Protein AF-0000000078652075 (afdb_homodimer)

Secondary structure (DSSP, 8-state):
-----EEE-GGGSEEEE-TTS-EEEEEE-SSEEEEEEEE-TT-BPPPEEESS-EEEEEEEESEEEEEEEETTEEEEEEEETT-EEE-TT-EEEEE--SSS-EEEEEEEE---SS--HHHHHH--EE-HHHHHHHHT-/-----EEE-GGGSEEEE-TTS-EEEEEE-SSEEEEEEEE-TT-BPPPEE-SS-EEEEEEEESEEEEEEEETTEEEEEEEETT-EEE-TT-EEEEE--SSS-EEEEEEEE---SS--HHHHHH-EEE-HHHHHHHHT-

Radius of gyration: 19.22 Å; Cα contacts (8 Å, |Δi|>4): 717; chains: 2; bounding box: 63×41×40 Å

Sequence (274 aa):
MEQEIEIRNSKEALSRVKKNGTEVQYFLYPEFEVHTNKIPPGSIQDWHRHQQVEEVIVVTSGKISIETIENATLERAEVKQGDVLRVKNSIHRLVNRNRTSASFIVFRFVPQGVSQADII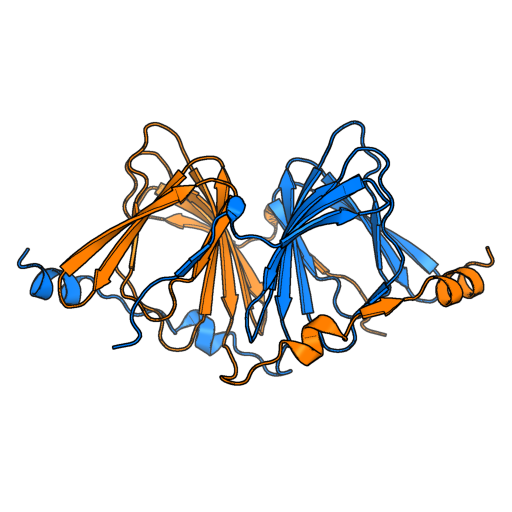KNDKCDCEEFVKKILGDMEQEIEIRNSKEALSRVKKNGTEVQYFLYPEFEVHTNKIPPGSIQDWHRHQQVEEVIVVTSGKISIETIENATLERAEVKQGDVLRVKNSIHRLVNRNRTSASFIVFRFVPQGVSQADIIKNDKCDCEEFVKKILGD

Nearest PDB structures (foldseek):
  6l9i-assembly1_D  TM=6.627E-01  e=4.851E-07  Companilactobacillus farciminis
  6tzp-assembly1_A  TM=6.466E-01  e=7.490E-07  Bacillus subtilis
  5v27-assembly1_A  TM=7.794E-01  e=7.565E-05  Cupriavidus metallidurans CH34
  6d60-assembly1_A  TM=7.312E-01  e=7.165E-05  Cupriavidus metallidurans CH34
  6bvp-assembly1_A  TM=7.195E-01  e=2.010E-04  Cupriavidus metallidurans

InterPro domains:
  IPR011051 RmlC-like cupin domain superfamily [SSF51182] (29-112)
  IPR013096 Cupin 2, conserved barrel [PF07883] (38-106)
  IPR014710 RmlC-like jelly roll fold [G3DSA:2.60.120.10] (21-115)

Organism: NCBI:txid862967

pLDDT: mean 94.19, std 8.41, range [38.75, 98.88]

Solvent-accessible surface area (backbone atoms only — not comparable to full-atom values): 14069 Å² total; per-residue (Å²): 130,94,52,65,58,45,78,44,45,66,88,71,29,57,71,45,70,44,98,50,54,32,36,34,34,40,43,83,45,50,59,36,35,41,33,46,37,38,37,36,49,66,22,60,54,69,43,27,29,30,78,61,37,42,42,38,38,36,27,73,35,51,52,39,32,43,36,33,58,51,94,75,33,84,42,76,44,80,44,40,54,61,19,40,36,34,44,46,62,21,40,33,28,50,32,22,85,43,97,50,58,20,30,33,39,37,42,36,33,65,73,83,88,57,76,40,42,70,57,62,71,63,33,66,38,84,30,51,68,58,47,29,65,56,67,66,101,131,88,51,60,60,45,78,45,45,65,87,72,29,56,71,47,69,46,97,50,52,31,36,36,35,39,46,84,46,48,58,35,36,40,32,46,37,38,37,36,50,64,23,58,54,71,43,27,29,31,74,61,38,42,42,38,38,36,28,73,35,51,51,39,32,41,36,34,57,51,94,74,33,84,43,75,44,81,43,40,54,61,19,38,34,34,42,44,66,23,40,33,29,52,30,22,87,43,94,52,57,21,29,32,39,38,40,35,33,66,71,85,88,57,77,40,41,68,56,62,71,63,34,66,38,83,30,54,68,58,46,29,65,57,67,67,99

Foldseek 3Di:
DPDDDDDDDQVRFPWDQDPQRKTWTWDDDPFKIKIKIKGFAFGKFDWDFDDFKWKKKAWQFAKKKKWFQDPNDIDIDIAGHGGIDTCHGTGIIIGHNDNGMTIMMMMMGGDDPDDCPVCVVPVDDDCVVVVCVVVVD/DPPDDDDDDQVRFDWDQDPQGKTWTWDDDPFKIKIKIKGFAFGKDDWDFDDQKWKKKAWQFAKKKKWFQDPNDIDIDIAGHGGMDICHGTGIIIGRNDNGMTIMMMMMGGDPPDDCPVCVVPVDDDCVVVVCVVVVD

Structure (mmCIF, N/CA/C/O backbone):
data_AF-0000000078652075-model_v1
#
loop_
_entity.id
_entity.type
_entity.pdbx_description
1 polymer 'Cupin type-2 domain-contai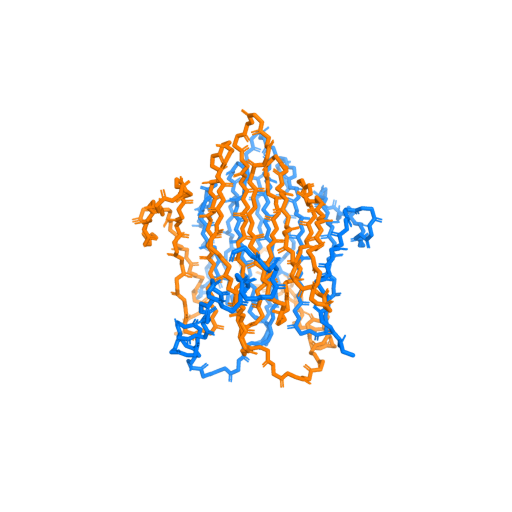ning protein'
#
loop_
_atom_site.group_PDB
_atom_site.id
_atom_site.type_symbol
_atom_site.label_atom_id
_atom_site.label_alt_id
_atom_site.label_comp_id
_atom_site.label_asym_id
_atom_site.label_entity_id
_atom_site.label_seq_id
_atom_site.pdbx_PDB_ins_code
_atom_site.Cartn_x
_atom_site.Cartn_y
_atom_site.Cartn_z
_atom_site.occupancy
_atom_site.B_iso_or_equiv
_atom_site.auth_seq_id
_atom_site.auth_comp_id
_atom_site.auth_asym_id
_atom_site.auth_atom_id
_atom_site.pdbx_PDB_model_num
ATOM 1 N N . MET A 1 1 ? -9.281 -26.938 -10.289 1 38.75 1 MET A N 1
ATOM 2 C CA . MET A 1 1 ? -9.695 -25.594 -10.68 1 38.75 1 MET A CA 1
ATOM 3 C C . MET A 1 1 ? -9.148 -24.562 -9.703 1 38.75 1 MET A C 1
ATOM 5 O O . MET A 1 1 ? -9.562 -24.516 -8.539 1 38.75 1 MET A O 1
ATOM 9 N N . GLU A 1 2 ? -7.926 -24.188 -9.664 1 46.94 2 GLU A N 1
ATOM 10 C CA . GLU A 1 2 ? -7.023 -23.531 -8.719 1 46.94 2 GLU A CA 1
ATOM 11 C C . GLU A 1 2 ? -7.523 -22.141 -8.352 1 46.94 2 GLU A C 1
ATOM 13 O O . GLU A 1 2 ? -7.109 -21.156 -8.953 1 46.94 2 GLU A O 1
ATOM 18 N N . GLN A 1 3 ? -8.805 -21.812 -8.32 1 54.06 3 GLN A N 1
ATOM 19 C CA . GLN A 1 3 ? -9.672 -20.656 -8.477 1 54.06 3 GLN A CA 1
ATOM 20 C C . GLN A 1 3 ? -9.445 -19.641 -7.355 1 54.06 3 GLN A C 1
ATOM 22 O O . GLN A 1 3 ? -10.086 -18.594 -7.32 1 54.06 3 GLN A O 1
ATOM 27 N N . GLU A 1 4 ? -9.109 -20.047 -6.203 1 82.44 4 GLU A N 1
ATOM 28 C CA . GLU A 1 4 ? -9.578 -19.453 -4.953 1 82.44 4 GLU A CA 1
ATOM 29 C C . GLU A 1 4 ? -8.688 -18.297 -4.523 1 82.44 4 GLU A C 1
ATOM 31 O O . GLU A 1 4 ? -7.508 -18.25 -4.891 1 82.44 4 GLU A O 1
ATOM 36 N N . ILE A 1 5 ? -9.344 -17.328 -4.176 1 95.81 5 ILE A N 1
ATOM 37 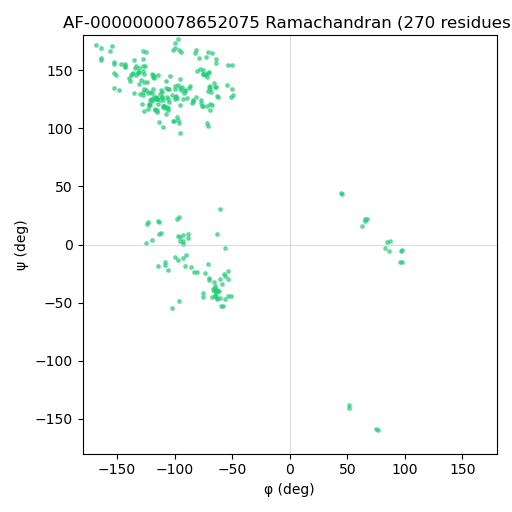C CA . ILE A 1 5 ? -8.68 -16.219 -3.508 1 95.81 5 ILE A CA 1
ATOM 38 C C . ILE A 1 5 ? -7.828 -16.734 -2.354 1 95.81 5 ILE A C 1
ATOM 40 O O . ILE A 1 5 ? -7.988 -17.875 -1.927 1 95.81 5 ILE A O 1
ATOM 44 N N . GLU A 1 6 ? -6.875 -16.078 -2.002 1 97.12 6 GLU A N 1
ATOM 45 C CA . GLU A 1 6 ? -6.066 -16.375 -0.824 1 97.12 6 GLU A CA 1
ATOM 46 C C . GLU A 1 6 ? -6.055 -15.195 0.15 1 97.12 6 GLU A C 1
ATOM 48 O O . GLU A 1 6 ? -5.707 -14.078 -0.226 1 97.12 6 GLU A O 1
ATOM 53 N N . ILE A 1 7 ? -6.539 -15.461 1.361 1 97.31 7 ILE A N 1
ATOM 54 C CA . ILE A 1 7 ? -6.488 -14.484 2.438 1 97.31 7 ILE A CA 1
ATOM 55 C C . ILE A 1 7 ? -5.496 -14.938 3.506 1 97.31 7 ILE A C 1
ATOM 57 O O . ILE A 1 7 ? -5.57 -16.062 3.992 1 97.31 7 ILE A O 1
ATOM 61 N N . ARG A 1 8 ? -4.59 -14.117 3.783 1 97.44 8 ARG A N 1
ATOM 62 C CA . ARG A 1 8 ? -3.691 -14.336 4.914 1 97.44 8 ARG A CA 1
ATOM 63 C C . ARG A 1 8 ? -3.854 -13.25 5.969 1 97.44 8 ARG A C 1
ATOM 65 O O . ARG A 1 8 ? -3.775 -12.062 5.656 1 97.44 8 ARG A O 1
ATOM 72 N N . ASN A 1 9 ? -4.125 -13.758 7.242 1 94.75 9 ASN A N 1
ATOM 73 C CA . ASN A 1 9 ? -4.316 -12.812 8.336 1 94.75 9 ASN A CA 1
ATOM 74 C C . ASN A 1 9 ? -3.02 -12.57 9.102 1 94.75 9 ASN A C 1
ATOM 76 O O . ASN A 1 9 ? -2.008 -13.227 8.836 1 94.75 9 ASN A O 1
ATOM 80 N N . SER A 1 10 ? -3.09 -11.445 9.945 1 88.19 10 SER A N 1
ATOM 81 C CA . SER A 1 10 ? -1.917 -11.023 10.703 1 88.19 10 SER A CA 1
ATOM 82 C C . SER A 1 10 ? -1.349 -12.164 11.531 1 88.19 10 SER A C 1
ATOM 84 O O . SER A 1 10 ? -0.136 -12.25 11.734 1 88.19 10 SER A O 1
ATOM 86 N N . LYS A 1 11 ? -2.377 -13.133 11.945 1 89.31 11 LYS A N 1
ATOM 87 C CA . LYS A 1 11 ? -1.931 -14.266 12.758 1 89.31 11 LYS A CA 1
ATOM 88 C C . LYS A 1 11 ? -1.111 -15.25 11.93 1 89.31 11 LYS A C 1
ATOM 90 O O . LYS A 1 11 ? -0.339 -16.031 12.484 1 89.31 11 LYS A O 1
ATOM 95 N N . GLU A 1 12 ? -1.138 -15.219 10.586 1 90.62 12 GLU A N 1
ATOM 96 C CA . GLU A 1 12 ? -0.432 -16.125 9.695 1 90.62 12 GLU A CA 1
ATOM 97 C C . GLU A 1 12 ? 0.855 -15.5 9.164 1 90.62 12 GLU A C 1
ATOM 99 O O . GLU A 1 12 ? 1.656 -16.172 8.516 1 90.62 12 GLU A O 1
ATOM 104 N N . ALA A 1 13 ? 0.952 -14.219 9.422 1 91.44 13 ALA A N 1
ATOM 105 C CA . ALA A 1 13 ? 2.137 -13.508 8.961 1 91.44 13 ALA A CA 1
ATOM 106 C C . ALA A 1 13 ? 3.361 -13.875 9.797 1 91.44 13 ALA A C 1
ATOM 108 O O . ALA A 1 13 ? 3.234 -14.289 10.945 1 91.44 13 ALA A O 1
ATOM 109 N N . LEU A 1 14 ? 4.562 -13.898 9.164 1 92.81 14 LEU A N 1
ATOM 110 C CA . LEU A 1 14 ? 5.812 -13.93 9.914 1 92.81 14 LEU A CA 1
ATOM 111 C C . LEU A 1 14 ? 6.066 -12.594 10.602 1 92.81 14 LEU A C 1
ATOM 113 O O . LEU A 1 14 ? 6.438 -11.617 9.953 1 92.81 14 LEU A O 1
ATOM 117 N N . SER A 1 15 ? 5.758 -12.633 11.953 1 94.56 15 SER A N 1
ATOM 118 C CA . SER A 1 15 ? 5.855 -11.391 12.719 1 94.56 15 SER A CA 1
ATOM 119 C C . SER A 1 15 ? 7.25 -11.227 13.32 1 94.56 15 SER A C 1
ATOM 121 O O . SER A 1 15 ? 7.812 -12.18 13.859 1 94.56 15 SER A O 1
ATOM 123 N N . ARG A 1 16 ? 7.801 -10 13.141 1 94.5 16 ARG A N 1
ATOM 124 C CA . ARG A 1 16 ? 9.102 -9.656 13.703 1 94.5 16 ARG A CA 1
ATOM 125 C C . ARG A 1 16 ? 9.102 -8.242 14.273 1 94.5 16 ARG A C 1
ATOM 127 O O . ARG A 1 16 ? 8.406 -7.363 13.758 1 94.5 16 ARG A O 1
ATOM 134 N N . VAL A 1 17 ? 9.758 -8.133 15.383 1 95.62 17 VAL A N 1
ATOM 135 C CA . VAL A 1 17 ? 10.133 -6.809 15.867 1 95.62 17 VAL A CA 1
ATOM 136 C C . VAL A 1 17 ? 11.625 -6.586 15.648 1 95.62 17 VAL A C 1
ATOM 138 O O . VAL A 1 17 ? 12.461 -7.273 16.234 1 95.62 17 VAL A O 1
ATOM 141 N N . LYS A 1 18 ? 11.898 -5.602 14.797 1 95.5 18 LYS A N 1
ATOM 142 C CA . LYS A 1 18 ? 13.297 -5.309 14.477 1 95.5 18 LYS A CA 1
ATOM 143 C C . LYS A 1 18 ? 14 -4.637 15.656 1 95.5 18 LYS A C 1
ATOM 145 O O . LYS A 1 18 ? 13.344 -4.184 16.594 1 95.5 18 LYS A O 1
ATOM 150 N N . LYS A 1 19 ? 15.344 -4.668 15.633 1 93.25 19 LYS A N 1
ATOM 151 C CA . LYS A 1 19 ? 16.156 -4.066 16.688 1 93.25 19 LYS A CA 1
ATOM 152 C C . LYS A 1 19 ? 15.773 -2.607 16.906 1 93.25 19 LYS A C 1
ATOM 154 O O . LYS A 1 19 ? 15.797 -2.117 18.047 1 93.25 19 LYS A O 1
ATOM 159 N N . ASN A 1 20 ? 15.219 -2.066 15.93 1 92.56 20 ASN A N 1
ATOM 160 C CA . ASN A 1 20 ? 14.891 -0.648 16.016 1 92.56 20 ASN A CA 1
ATOM 161 C C . ASN A 1 20 ? 13.445 -0.434 16.469 1 92.56 20 ASN A C 1
ATOM 163 O O . ASN A 1 20 ? 12.969 0.7 16.516 1 92.56 20 ASN A O 1
ATOM 167 N N . GLY A 1 21 ? 12.836 -1.379 16.734 1 96.88 21 GLY A N 1
ATOM 168 C CA . GLY A 1 21 ? 11.492 -1.275 17.297 1 96.88 21 GLY A CA 1
ATOM 169 C C . GLY A 1 21 ? 10.406 -1.411 16.25 1 96.88 21 GLY A C 1
ATOM 170 O O . GLY A 1 21 ? 9.219 -1.461 16.578 1 96.88 21 GLY A O 1
ATOM 171 N N . THR A 1 22 ? 10.836 -1.474 15.008 1 97.31 22 THR A N 1
ATOM 172 C CA . THR A 1 22 ? 9.852 -1.603 13.945 1 97.31 22 THR A CA 1
ATOM 173 C C . THR A 1 22 ? 9.164 -2.963 14.008 1 97.31 22 THR A C 1
ATOM 175 O O . THR A 1 22 ? 9.828 -4 14.07 1 97.31 22 THR A O 1
ATOM 178 N N . GLU A 1 23 ? 7.75 -2.83 14.188 1 97.62 23 GLU A N 1
ATOM 179 C CA . GLU A 1 23 ? 6.953 -4.051 14.117 1 97.62 23 GLU A CA 1
ATOM 180 C C . GLU A 1 23 ? 6.613 -4.398 12.664 1 97.62 23 GLU A C 1
ATOM 182 O O . GLU A 1 23 ? 6.055 -3.572 11.938 1 97.62 23 GLU A O 1
ATOM 187 N N . VAL A 1 24 ? 7.004 -5.664 12.234 1 97.75 24 VAL A N 1
ATOM 188 C CA . VAL A 1 24 ? 6.812 -6.043 10.836 1 97.75 24 VAL A CA 1
ATOM 189 C C . VAL A 1 24 ? 6.047 -7.363 10.766 1 97.75 24 VAL A C 1
ATOM 191 O O . VAL A 1 24 ? 6.316 -8.289 11.531 1 97.75 24 VAL A O 1
ATOM 194 N N . GLN A 1 25 ? 5.086 -7.395 10 1 97.94 25 GLN A N 1
ATOM 195 C CA . GLN A 1 25 ? 4.441 -8.633 9.57 1 97.94 25 GLN A CA 1
ATOM 196 C C . GLN A 1 25 ? 4.723 -8.922 8.102 1 97.94 25 GLN A C 1
ATOM 198 O O . GLN A 1 25 ? 4.332 -8.141 7.227 1 97.94 25 GLN A O 1
ATOM 203 N N . TYR A 1 26 ? 5.395 -10.102 7.805 1 98.06 26 TYR A N 1
ATOM 204 C CA . TYR A 1 26 ? 5.801 -10.484 6.457 1 98.06 26 TYR A CA 1
ATOM 205 C C . TYR A 1 26 ? 4.809 -11.469 5.848 1 98.06 26 TYR A C 1
ATOM 207 O O . TYR A 1 26 ? 4.492 -12.5 6.453 1 98.06 26 TYR A O 1
ATOM 215 N N . PHE A 1 27 ? 4.391 -11.141 4.734 1 98.44 27 PHE A N 1
ATOM 216 C CA . PHE A 1 27 ? 3.656 -12.047 3.859 1 98.44 27 PHE A CA 1
ATOM 217 C C . PHE A 1 27 ? 4.465 -12.359 2.605 1 98.44 27 PHE A C 1
ATOM 219 O O . PHE A 1 27 ? 4.578 -11.523 1.708 1 98.44 27 PHE A O 1
ATOM 226 N N . LEU A 1 28 ? 4.996 -13.602 2.609 1 97.88 28 LEU A N 1
ATOM 227 C CA . LEU A 1 28 ? 5.941 -14 1.571 1 97.88 28 LEU A CA 1
ATOM 228 C C . LEU A 1 28 ? 5.258 -14.875 0.526 1 97.88 28 LEU A C 1
ATOM 230 O O . LEU A 1 28 ? 4.566 -15.836 0.872 1 97.88 28 LEU A O 1
ATOM 234 N N . TYR A 1 29 ? 5.414 -14.5 -0.727 1 97.69 29 TYR A N 1
ATOM 235 C CA . TYR A 1 29 ? 4.898 -15.25 -1.87 1 97.69 29 TYR A CA 1
ATOM 236 C C . TYR A 1 29 ? 6.004 -15.516 -2.885 1 97.69 29 TYR A C 1
ATOM 238 O O . TYR A 1 29 ? 7.098 -14.953 -2.785 1 97.69 29 TYR A O 1
ATOM 246 N N . PRO A 1 30 ? 5.719 -16.438 -3.844 1 97.5 30 PRO A N 1
ATOM 247 C CA . PRO A 1 30 ? 6.754 -16.844 -4.797 1 97.5 30 PRO A CA 1
ATOM 248 C C . PRO A 1 30 ? 7.273 -15.688 -5.641 1 97.5 30 PRO A C 1
ATOM 250 O O . PRO A 1 30 ? 8.445 -15.672 -6.023 1 97.5 30 PRO A O 1
ATOM 253 N N . GLU A 1 31 ? 6.445 -14.656 -5.926 1 98.31 31 GLU A N 1
ATOM 254 C CA . GLU A 1 31 ? 6.906 -13.656 -6.883 1 98.31 31 GLU A CA 1
ATOM 255 C C . GLU A 1 31 ? 6.84 -12.25 -6.281 1 98.31 31 GLU A C 1
ATOM 257 O O . GLU A 1 31 ? 7.117 -11.266 -6.969 1 98.31 31 GLU A O 1
ATOM 262 N N . PHE A 1 32 ? 6.445 -12.164 -5.082 1 98.62 32 PHE A N 1
ATOM 263 C CA . PHE A 1 32 ? 6.395 -10.867 -4.422 1 98.62 32 PHE A CA 1
ATOM 264 C C . PHE A 1 32 ? 6.27 -11.031 -2.912 1 98.62 32 PHE A C 1
ATOM 266 O O . PHE A 1 32 ? 6.062 -12.141 -2.42 1 98.62 32 PHE A O 1
ATOM 273 N N . GLU A 1 33 ? 6.438 -9.953 -2.113 1 98.62 33 GLU A N 1
ATOM 274 C CA . GLU A 1 33 ? 6.238 -9.883 -0.668 1 98.62 33 GLU A CA 1
ATOM 275 C C . GLU A 1 33 ? 5.441 -8.641 -0.281 1 98.62 33 GLU A C 1
ATOM 277 O O . GLU A 1 33 ? 5.543 -7.602 -0.94 1 98.62 33 GLU A O 1
ATOM 282 N N . VAL A 1 34 ? 4.676 -8.812 0.703 1 98.75 34 VAL A N 1
ATOM 283 C CA . VAL A 1 34 ? 4.012 -7.695 1.367 1 98.75 34 VAL A CA 1
ATOM 284 C C . VAL A 1 34 ? 4.449 -7.629 2.828 1 98.75 34 VAL A C 1
ATOM 286 O O . VAL A 1 34 ? 4.484 -8.648 3.52 1 98.75 34 VAL A O 1
ATOM 289 N N . HIS A 1 35 ? 4.793 -6.438 3.336 1 98.31 35 HIS A N 1
ATOM 290 C CA . HIS A 1 35 ? 5.09 -6.184 4.742 1 98.31 35 HIS A CA 1
ATOM 291 C C . HIS A 1 35 ? 4.16 -5.113 5.312 1 98.31 35 HIS A C 1
ATOM 293 O O . HIS A 1 35 ? 4.023 -4.035 4.738 1 98.31 35 HIS A O 1
ATOM 299 N N . THR A 1 36 ? 3.49 -5.438 6.359 1 98.12 36 THR A N 1
ATOM 300 C CA . THR A 1 36 ? 2.895 -4.379 7.168 1 98.12 36 THR A CA 1
ATOM 301 C C . THR A 1 36 ? 3.852 -3.938 8.273 1 98.12 36 THR A C 1
ATOM 303 O O . THR A 1 36 ? 4.422 -4.77 8.977 1 98.12 36 THR A O 1
ATOM 306 N N . ASN A 1 37 ? 4.023 -2.631 8.398 1 98.06 37 ASN A N 1
ATOM 307 C CA . ASN A 1 37 ? 5.039 -2.094 9.297 1 98.06 37 ASN A CA 1
ATOM 308 C C . ASN A 1 37 ? 4.473 -1.003 10.195 1 98.06 37 ASN A C 1
ATOM 310 O O . ASN A 1 37 ? 3.658 -0.189 9.758 1 98.06 37 ASN A O 1
ATOM 314 N N . LYS A 1 38 ? 4.824 -1.031 11.375 1 97.94 38 LYS A N 1
ATOM 315 C CA . LYS A 1 38 ? 4.656 0.068 12.32 1 97.94 38 LYS A CA 1
ATOM 316 C C . LYS A 1 38 ? 5.996 0.485 12.922 1 97.94 38 LYS A C 1
ATOM 318 O O . LYS A 1 38 ? 6.648 -0.308 13.602 1 97.94 38 LYS A O 1
ATOM 323 N N . ILE A 1 39 ? 6.438 1.73 12.68 1 98.19 39 ILE A N 1
ATOM 324 C CA . ILE A 1 39 ? 7.73 2.246 13.109 1 98.19 39 ILE A CA 1
ATOM 325 C C . ILE A 1 39 ? 7.535 3.256 14.234 1 98.19 39 ILE A C 1
ATOM 327 O O . ILE A 1 39 ? 6.785 4.223 14.086 1 98.19 39 ILE A O 1
ATOM 331 N N . PRO A 1 40 ? 8.062 2.924 15.352 1 98.12 40 PRO A N 1
ATOM 332 C CA . PRO A 1 40 ? 7.871 3.826 16.484 1 98.12 40 PRO A CA 1
ATOM 333 C C . PRO A 1 40 ? 8.664 5.125 16.344 1 98.12 40 PRO A C 1
ATOM 335 O O . PRO A 1 40 ? 9.539 5.23 15.484 1 98.12 40 PRO A O 1
ATOM 338 N N . PRO A 1 41 ? 8.227 6.094 17.25 1 97.94 41 PRO A N 1
ATOM 339 C CA . PRO A 1 41 ? 8.977 7.348 17.25 1 97.94 41 PRO A CA 1
ATOM 340 C C . PRO A 1 41 ? 10.477 7.137 17.453 1 97.94 41 PRO A C 1
ATOM 342 O O . PRO A 1 41 ? 10.883 6.285 18.25 1 97.94 41 PRO A O 1
ATOM 345 N N . GLY A 1 42 ? 11.242 7.855 16.688 1 96.94 42 GLY A N 1
ATOM 346 C CA . GLY A 1 42 ? 12.68 7.883 16.891 1 96.94 42 GLY A CA 1
ATOM 347 C C . GLY A 1 42 ? 13.398 6.707 16.234 1 96.94 42 GLY A C 1
ATOM 348 O O . GLY A 1 42 ? 14.625 6.637 16.25 1 96.94 42 GLY A O 1
ATOM 349 N N . SER A 1 43 ? 12.672 5.828 15.656 1 97.94 43 SER A N 1
ATOM 350 C CA . SER A 1 43 ? 13.234 4.633 15.031 1 97.94 43 SER A CA 1
ATOM 351 C C . SER A 1 43 ? 14.031 4.988 13.781 1 97.94 43 SER A C 1
ATOM 353 O O . SER A 1 43 ? 13.617 5.836 12.992 1 97.94 43 SER A O 1
ATOM 355 N N . ILE A 1 44 ? 15.336 4.328 13.703 1 95.06 44 ILE A N 1
ATOM 356 C CA . ILE A 1 44 ? 16.219 4.477 12.555 1 95.06 44 ILE A CA 1
ATOM 357 C C . ILE A 1 44 ? 16.531 3.102 11.969 1 95.06 44 ILE A C 1
ATOM 359 O O . ILE A 1 44 ? 17.078 2.234 12.664 1 95.06 44 ILE A O 1
ATOM 363 N N . GLN A 1 45 ? 16.188 2.875 10.688 1 96.56 45 GLN A N 1
ATOM 364 C CA . GLN A 1 45 ? 16.516 1.616 10.031 1 96.56 45 GLN A CA 1
ATOM 365 C C . GLN A 1 45 ? 17.953 1.625 9.516 1 96.56 45 GLN A C 1
ATOM 367 O O . GLN A 1 45 ? 18.594 2.674 9.484 1 96.56 45 GLN A O 1
ATOM 372 N N . ASP A 1 46 ? 18.453 0.439 9.195 1 94.69 46 ASP A N 1
ATOM 373 C CA . ASP A 1 46 ? 19.812 0.312 8.664 1 94.69 46 ASP A CA 1
ATOM 374 C C . ASP A 1 46 ? 19.859 0.701 7.188 1 94.69 46 ASP A C 1
ATOM 376 O O . ASP A 1 46 ? 18.875 0.527 6.465 1 94.69 46 ASP A O 1
ATOM 380 N N . TRP A 1 47 ? 21.047 1.194 6.84 1 93.69 47 TRP A N 1
ATOM 381 C CA . TRP A 1 47 ? 21.312 1.491 5.434 1 93.69 47 TRP A CA 1
ATOM 382 C C . TRP A 1 47 ? 21.312 0.215 4.602 1 93.69 47 TRP A C 1
ATOM 384 O O . TRP A 1 47 ? 22 -0.752 4.938 1 93.69 47 TRP A O 1
ATOM 394 N N . HIS A 1 48 ? 20.641 0.305 3.43 1 95.94 48 HIS A N 1
ATOM 395 C CA . HIS A 1 48 ? 20.656 -0.836 2.521 1 95.94 48 HIS A CA 1
ATOM 396 C C . HIS A 1 48 ? 20.203 -0.435 1.124 1 95.94 48 HIS A C 1
ATOM 398 O O . HIS A 1 48 ? 19.766 0.698 0.912 1 95.94 48 HIS A O 1
ATOM 404 N N . ARG A 1 49 ? 20.578 -1.223 0.247 1 93.38 49 ARG A N 1
ATOM 405 C CA . ARG A 1 49 ? 20.109 -1.054 -1.123 1 93.38 49 ARG A CA 1
ATOM 406 C C . ARG A 1 49 ? 19.641 -2.383 -1.711 1 93.38 49 ARG A C 1
ATOM 408 O O . ARG A 1 49 ? 20 -3.449 -1.201 1 93.38 49 ARG A O 1
ATOM 415 N N . HIS A 1 50 ? 18.734 -2.273 -2.676 1 95.44 50 HIS A N 1
ATOM 416 C CA . HIS A 1 50 ? 18.281 -3.424 -3.447 1 95.44 50 HIS A CA 1
ATOM 417 C C . HIS A 1 50 ? 18.844 -3.396 -4.863 1 95.44 50 HIS A C 1
ATOM 419 O O . HIS A 1 50 ? 19.094 -2.322 -5.414 1 95.44 50 HIS A O 1
ATOM 425 N N . GLN A 1 51 ? 19.219 -4.602 -5.332 1 92.62 51 GLN A N 1
ATOM 426 C CA . GLN A 1 51 ? 19.812 -4.695 -6.664 1 92.62 51 GLN A CA 1
ATOM 427 C C . GLN A 1 51 ? 18.766 -5.074 -7.703 1 92.62 51 GLN A C 1
ATOM 429 O O . GLN A 1 51 ? 18.594 -4.375 -8.703 1 92.62 51 GLN A O 1
ATOM 434 N N . GLN A 1 52 ? 18.062 -6.012 -7.41 1 95.94 52 GLN A N 1
ATOM 435 C CA . GLN A 1 52 ? 17.141 -6.531 -8.414 1 95.94 52 GLN A CA 1
ATOM 436 C C . GLN A 1 52 ? 15.688 -6.316 -7.984 1 95.94 52 GLN A C 1
ATOM 438 O O . GLN A 1 52 ? 14.773 -6.402 -8.805 1 95.94 52 GLN A O 1
ATOM 443 N N . VAL A 1 53 ? 15.508 -6.09 -6.777 1 97.56 53 VAL A N 1
ATOM 444 C CA . VAL A 1 53 ? 14.172 -6.012 -6.199 1 97.56 53 VAL A CA 1
ATOM 445 C C . VAL A 1 53 ? 13.656 -4.574 -6.277 1 97.56 53 VAL A C 1
ATOM 447 O O . VAL A 1 53 ? 14.391 -3.629 -5.973 1 97.56 53 VAL A O 1
ATOM 450 N N . GLU A 1 54 ? 12.43 -4.301 -6.879 1 97.75 54 GLU A N 1
ATOM 451 C CA . GLU A 1 54 ? 11.648 -3.076 -6.711 1 97.75 54 GLU A CA 1
ATOM 452 C C . GLU A 1 54 ? 10.938 -3.057 -5.359 1 97.75 54 GLU A C 1
ATOM 454 O O . GLU A 1 54 ? 10.211 -3.992 -5.023 1 97.75 54 GLU A O 1
ATOM 459 N N . GLU A 1 55 ? 11.227 -2.127 -4.547 1 98.19 55 GLU A N 1
ATOM 460 C CA . GLU A 1 55 ? 10.57 -1.902 -3.266 1 98.19 55 GLU A CA 1
ATOM 461 C C . GLU A 1 55 ? 9.695 -0.649 -3.303 1 98.19 55 GLU A C 1
ATOM 463 O O . GLU A 1 55 ? 10.195 0.45 -3.561 1 98.19 55 GLU A O 1
ATOM 468 N N . VAL A 1 56 ? 8.414 -0.794 -3.082 1 98.81 56 VAL A N 1
ATOM 469 C CA . VAL A 1 56 ? 7.402 0.258 -3.082 1 98.81 56 VAL A CA 1
ATOM 470 C C . VAL A 1 56 ? 6.801 0.398 -1.684 1 98.81 56 VAL A C 1
ATOM 472 O O . VAL A 1 56 ? 6.375 -0.59 -1.082 1 98.81 56 VAL A O 1
ATOM 475 N N . ILE A 1 57 ? 6.797 1.604 -1.091 1 98.81 57 ILE A N 1
ATOM 476 C CA . ILE A 1 57 ? 6.324 1.888 0.26 1 98.81 57 ILE A CA 1
ATOM 477 C C . ILE A 1 57 ? 5.125 2.828 0.199 1 98.81 57 ILE A C 1
ATOM 479 O O . ILE A 1 57 ? 5.172 3.865 -0.466 1 98.81 57 ILE A O 1
ATOM 483 N N . VAL A 1 58 ? 3.971 2.48 0.817 1 98.75 58 VAL A N 1
ATOM 484 C CA . VAL A 1 58 ? 2.781 3.314 0.962 1 98.75 58 VAL A CA 1
ATOM 485 C C . VAL A 1 58 ? 2.545 3.627 2.438 1 98.75 58 VAL A C 1
ATOM 487 O O . VAL A 1 58 ? 2.291 2.723 3.236 1 98.75 58 VAL A O 1
ATOM 490 N N . VAL A 1 59 ? 2.666 4.941 2.875 1 98.25 59 VAL A N 1
ATOM 491 C CA . VAL A 1 59 ? 2.434 5.328 4.262 1 98.25 59 VAL A CA 1
ATOM 492 C C . VAL A 1 59 ? 0.934 5.371 4.543 1 98.25 59 VAL A C 1
ATOM 494 O O . VAL A 1 59 ? 0.18 6.027 3.82 1 98.25 59 VAL A O 1
ATOM 497 N N . THR A 1 60 ? 0.458 4.586 5.535 1 97.5 60 THR A N 1
ATOM 498 C CA . THR A 1 60 ? -0.966 4.422 5.805 1 97.5 60 THR A CA 1
ATOM 499 C C . THR A 1 60 ? -1.375 5.191 7.055 1 97.5 60 THR A C 1
ATOM 501 O O . THR A 1 60 ? -2.564 5.414 7.293 1 97.5 60 THR A O 1
ATOM 504 N N . SER A 1 61 ? -0.513 5.523 7.961 1 96.31 61 SER A N 1
ATOM 505 C CA . SER A 1 61 ? -0.725 6.363 9.133 1 96.31 61 SER A CA 1
ATOM 506 C C . SER A 1 61 ? 0.542 7.129 9.5 1 96.31 61 SER A C 1
ATOM 508 O O . SER A 1 61 ? 1.644 6.578 9.453 1 96.31 61 SER A O 1
ATOM 510 N N . GLY A 1 62 ? 0.307 8.391 9.727 1 96.75 62 GLY A N 1
ATOM 511 C CA . GLY A 1 62 ? 1.442 9.219 10.094 1 96.75 62 GLY A CA 1
ATOM 512 C C . GLY A 1 62 ? 2.32 9.586 8.914 1 96.75 62 GLY A C 1
ATOM 513 O O . GLY A 1 62 ? 1.822 9.797 7.805 1 96.75 62 GLY A O 1
ATOM 514 N N . LYS A 1 63 ? 3.617 9.969 9.305 1 96.5 63 LYS A N 1
ATOM 515 C CA . LYS A 1 63 ? 4.625 10.328 8.312 1 96.5 63 LYS A CA 1
ATOM 516 C C . LYS A 1 63 ? 5.977 9.703 8.648 1 96.5 63 LYS A C 1
ATOM 518 O O . LYS A 1 63 ? 6.266 9.43 9.82 1 96.5 63 LYS A O 1
ATOM 523 N N . ILE A 1 64 ? 6.688 9.391 7.555 1 97.88 64 ILE A N 1
ATOM 524 C CA . ILE A 1 64 ? 8.031 8.852 7.738 1 97.88 64 ILE A CA 1
ATOM 525 C C . ILE A 1 64 ? 9.031 9.656 6.906 1 97.88 64 ILE A C 1
ATOM 527 O O . ILE A 1 64 ? 8.641 10.344 5.961 1 97.88 64 ILE A O 1
ATOM 531 N N . SER A 1 65 ? 10.289 9.617 7.418 1 97.69 65 SER A N 1
ATOM 532 C CA . SER A 1 65 ? 11.383 10.203 6.652 1 97.69 65 SER A CA 1
ATOM 533 C C . SER A 1 65 ? 12.164 9.133 5.898 1 97.69 65 SER A C 1
ATOM 535 O O . SER A 1 65 ? 12.43 8.055 6.438 1 97.69 65 SER A O 1
ATOM 537 N N . ILE A 1 66 ? 12.453 9.406 4.555 1 98.31 66 ILE A N 1
ATOM 538 C CA . ILE A 1 66 ? 13.375 8.586 3.773 1 98.31 66 ILE A CA 1
ATOM 539 C C . ILE A 1 66 ? 14.695 9.32 3.596 1 98.31 66 ILE A C 1
ATOM 541 O O . ILE A 1 66 ? 14.719 10.5 3.232 1 98.31 66 ILE A O 1
ATOM 545 N N . GLU A 1 67 ? 15.758 8.68 4.043 1 96.75 67 GLU A N 1
ATOM 546 C CA . GLU A 1 67 ? 17.109 9.18 3.799 1 96.75 67 GLU A CA 1
ATOM 547 C C . GLU A 1 67 ? 17.812 8.344 2.732 1 96.75 67 GLU A C 1
ATOM 549 O O . GLU A 1 67 ? 17.703 7.117 2.725 1 96.75 67 GLU A O 1
ATOM 554 N N . THR A 1 68 ? 18.453 9.008 1.772 1 96.69 68 THR A N 1
ATOM 555 C CA . THR A 1 68 ? 19.172 8.367 0.68 1 96.69 68 THR A CA 1
ATOM 556 C C . THR A 1 68 ? 20.562 8.969 0.52 1 96.69 68 THR A C 1
ATOM 558 O O . THR A 1 68 ? 20.812 10.094 0.963 1 96.69 68 THR A O 1
ATOM 561 N N . ILE A 1 69 ? 21.484 8.078 0.076 1 93.25 69 ILE A N 1
ATOM 562 C CA . ILE A 1 69 ? 22.797 8.562 -0.332 1 93.25 69 ILE A CA 1
ATOM 563 C C . ILE A 1 69 ? 22.844 8.719 -1.85 1 93.25 69 ILE A C 1
ATOM 565 O O . ILE A 1 69 ? 22.797 7.73 -2.586 1 93.25 69 ILE A O 1
ATOM 569 N N . GLU A 1 70 ? 22.875 9.914 -2.219 1 86.62 70 GLU A N 1
ATOM 570 C CA . GLU A 1 70 ? 22.984 10.297 -3.625 1 86.62 70 GLU A CA 1
ATOM 571 C C . GLU A 1 70 ? 24.203 11.195 -3.861 1 86.62 70 GLU A C 1
ATOM 573 O O . GLU A 1 70 ? 24.328 12.242 -3.223 1 86.62 70 GLU A O 1
ATOM 578 N N . ASN A 1 71 ? 24.969 10.688 -4.977 1 85.06 71 ASN A N 1
ATOM 579 C CA . ASN A 1 71 ? 26.188 11.43 -5.254 1 85.06 71 ASN A CA 1
ATOM 580 C C . ASN A 1 71 ? 26.953 11.742 -3.977 1 85.06 71 ASN A C 1
ATOM 582 O O . ASN A 1 71 ? 27.344 12.883 -3.74 1 85.06 71 ASN A O 1
ATOM 586 N N . ALA A 1 72 ? 27.078 10.82 -3.145 1 87.12 72 ALA A N 1
ATOM 587 C CA . ALA A 1 72 ? 27.859 10.891 -1.908 1 87.12 72 ALA A CA 1
ATOM 588 C C . ALA A 1 72 ? 27.25 11.906 -0.942 1 87.12 72 ALA A C 1
ATOM 590 O O . ALA A 1 72 ? 27.953 12.453 -0.091 1 87.12 72 ALA A O 1
ATOM 591 N N . THR A 1 73 ? 26.109 12.188 -1.127 1 92 73 THR A N 1
ATOM 592 C CA . THR A 1 73 ? 25.422 13.109 -0.231 1 92 73 THR A CA 1
ATOM 593 C C . THR A 1 73 ? 24.125 12.492 0.302 1 92 73 THR A C 1
ATOM 595 O O . THR A 1 73 ? 23.438 11.766 -0.42 1 92 73 THR A O 1
ATOM 598 N N . LEU A 1 74 ? 23.953 12.953 1.565 1 94 74 LEU A N 1
ATOM 599 C CA . LEU A 1 74 ? 22.734 12.516 2.225 1 94 74 LEU A CA 1
ATOM 600 C C . LEU A 1 74 ? 21.547 13.375 1.794 1 94 74 LEU A C 1
ATOM 602 O O . LEU A 1 74 ? 21.609 14.609 1.836 1 94 74 LEU A O 1
ATOM 606 N N . GLU A 1 75 ? 20.562 12.766 1.368 1 94.88 75 GLU A N 1
ATOM 607 C CA . GLU A 1 75 ? 19.312 13.438 1.036 1 94.88 75 GLU A CA 1
ATOM 608 C C . GLU A 1 75 ? 18.156 12.898 1.879 1 94.88 75 GLU A C 1
ATOM 610 O O . GLU A 1 75 ? 18.141 11.719 2.252 1 94.88 75 GLU A O 1
ATOM 615 N N . ARG A 1 76 ? 17.219 13.844 2.172 1 94.44 76 ARG A N 1
ATOM 616 C CA . ARG A 1 76 ? 16.078 13.484 3 1 94.44 76 ARG A CA 1
ATOM 617 C C . ARG A 1 76 ? 14.773 13.961 2.363 1 94.44 76 ARG A C 1
ATOM 619 O O . ARG A 1 76 ? 14.727 15.023 1.743 1 94.44 76 ARG A O 1
ATOM 626 N N . ALA A 1 77 ? 13.781 13.203 2.6 1 96.69 77 ALA A N 1
ATOM 627 C CA . ALA A 1 77 ? 12.438 13.57 2.188 1 96.69 77 ALA A CA 1
ATOM 628 C C . ALA A 1 77 ? 11.391 12.969 3.121 1 96.69 77 ALA A C 1
ATOM 630 O O . ALA A 1 77 ? 11.625 11.93 3.74 1 96.69 77 ALA A O 1
ATOM 631 N N . GLU A 1 78 ? 10.336 13.797 3.258 1 96.81 78 GLU A N 1
ATOM 632 C CA . GLU A 1 78 ? 9.219 13.312 4.062 1 96.81 78 GLU A CA 1
ATOM 633 C C . GLU A 1 78 ? 8.156 12.648 3.191 1 96.81 78 GLU A C 1
ATOM 635 O O . GLU A 1 78 ? 7.824 13.148 2.117 1 96.81 78 GLU A O 1
ATOM 640 N N . VAL A 1 79 ? 7.688 11.547 3.631 1 97.56 79 VAL A N 1
ATOM 641 C CA . VAL A 1 79 ? 6.625 10.789 2.98 1 97.56 79 VAL A CA 1
ATOM 642 C C . VAL A 1 79 ? 5.406 10.711 3.898 1 97.56 79 VAL A C 1
ATOM 644 O O . VAL A 1 79 ? 5.488 10.164 5.004 1 97.56 79 VAL A O 1
ATOM 647 N N . LYS A 1 80 ? 4.273 11.266 3.516 1 96.69 80 LYS A N 1
ATOM 648 C CA . LYS A 1 80 ? 3.084 11.391 4.352 1 96.69 80 LYS A CA 1
ATOM 649 C C . LYS A 1 80 ? 2.051 10.32 4 1 96.69 80 LYS A C 1
ATOM 651 O O . LYS A 1 80 ? 2.189 9.625 2.99 1 96.69 80 LYS A O 1
ATOM 656 N N . GLN A 1 81 ? 1.089 10.25 4.941 1 95.56 81 GLN A N 1
ATOM 657 C CA . GLN A 1 81 ? -0.006 9.312 4.703 1 95.56 81 GLN A CA 1
ATOM 658 C C . GLN A 1 81 ? -0.584 9.492 3.301 1 95.56 81 GLN A C 1
ATOM 660 O O . GLN A 1 81 ? -0.879 10.617 2.883 1 95.56 81 GLN A O 1
ATOM 665 N N . GLY A 1 82 ? -0.683 8.414 2.58 1 95.25 82 GLY A N 1
ATOM 666 C CA . GLY A 1 82 ? -1.274 8.445 1.253 1 95.25 82 GLY A CA 1
ATOM 667 C C . GLY A 1 82 ? -0.247 8.578 0.145 1 95.25 82 GLY A C 1
ATOM 668 O O . GLY A 1 82 ? -0.555 8.344 -1.025 1 95.25 82 GLY A O 1
ATOM 669 N N . ASP A 1 83 ? 1.061 8.977 0.494 1 97.25 83 ASP A N 1
ATOM 670 C CA . ASP A 1 83 ? 2.143 9.062 -0.482 1 97.25 83 ASP A CA 1
ATOM 671 C C . ASP A 1 83 ? 2.652 7.676 -0.861 1 97.25 83 ASP A C 1
ATOM 673 O O . ASP A 1 83 ? 2.551 6.734 -0.072 1 97.25 83 ASP A O 1
ATOM 677 N N . VAL A 1 84 ? 3.105 7.492 -2.168 1 98.56 84 VAL A N 1
ATOM 678 C CA . VAL A 1 84 ? 3.754 6.277 -2.65 1 98.56 84 VAL A CA 1
ATOM 679 C C . VAL A 1 84 ? 5.23 6.555 -2.93 1 98.56 84 VAL A C 1
ATOM 681 O O . VAL A 1 84 ? 5.562 7.469 -3.688 1 98.56 84 VAL A O 1
ATOM 684 N N . LEU A 1 85 ? 6.172 5.824 -2.172 1 98.44 85 LEU A N 1
ATOM 685 C CA . LEU A 1 85 ? 7.621 5.949 -2.309 1 98.44 85 LEU A CA 1
ATOM 686 C C . LEU A 1 85 ? 8.203 4.73 -3.014 1 98.44 85 LEU A C 1
ATOM 688 O O . LEU A 1 85 ? 7.969 3.594 -2.602 1 98.44 85 LEU A O 1
ATOM 692 N N . ARG A 1 86 ? 8.844 4.918 -4.215 1 98.56 86 ARG A N 1
ATOM 693 C CA . ARG A 1 86 ? 9.727 3.93 -4.832 1 98.56 86 ARG A CA 1
ATOM 694 C C . ARG A 1 86 ? 11.188 4.215 -4.492 1 98.56 86 ARG A C 1
ATOM 696 O O . ARG A 1 86 ? 11.703 5.293 -4.797 1 98.56 86 ARG A O 1
ATOM 703 N N . VAL A 1 87 ? 11.875 3.205 -3.809 1 96.94 87 VAL A N 1
ATOM 704 C CA . VAL A 1 87 ? 13.242 3.459 -3.385 1 96.94 87 VAL A CA 1
ATOM 705 C C . VAL A 1 87 ? 14.203 3.141 -4.527 1 96.94 87 VAL A C 1
ATOM 707 O O . VAL A 1 87 ? 15.359 3.584 -4.523 1 96.94 87 VAL A O 1
ATOM 710 N N . LYS A 1 88 ? 13.633 2.293 -5.531 1 94.94 88 LYS A N 1
ATOM 711 C CA . LYS A 1 88 ? 14.469 1.87 -6.652 1 94.94 88 LYS A CA 1
ATOM 712 C C . LYS A 1 88 ? 15.789 1.272 -6.16 1 94.94 88 LYS A C 1
ATOM 714 O O . LYS A 1 88 ? 15.797 0.439 -5.25 1 94.94 88 LYS A O 1
ATOM 719 N N . ASN A 1 89 ? 16.984 1.563 -6.785 1 94.06 89 ASN A N 1
ATOM 720 C CA . ASN A 1 89 ? 18.25 0.963 -6.379 1 94.06 89 ASN A CA 1
ATOM 721 C C . ASN A 1 89 ? 19.031 1.892 -5.465 1 94.06 89 ASN A C 1
ATOM 723 O O . ASN A 1 89 ? 20.25 1.733 -5.312 1 94.06 89 ASN A O 1
ATOM 727 N N . SER A 1 90 ? 18.375 2.83 -4.816 1 94.81 90 SER A N 1
ATOM 728 C CA . SER A 1 90 ? 19.062 3.793 -3.967 1 94.81 90 SER A CA 1
ATOM 729 C C . SER A 1 90 ? 19.578 3.139 -2.686 1 94.81 90 SER A C 1
ATOM 731 O O . SER A 1 90 ? 18.984 2.168 -2.205 1 94.81 90 SER A O 1
ATOM 733 N N . ILE A 1 91 ? 20.688 3.598 -2.273 1 95 91 ILE A N 1
ATOM 734 C CA . ILE A 1 91 ? 21.016 3.367 -0.875 1 95 91 ILE A CA 1
ATOM 735 C C . ILE A 1 91 ? 20.109 4.188 0.024 1 95 91 ILE A C 1
ATOM 737 O O . ILE A 1 91 ? 20.109 5.422 -0.027 1 95 91 ILE A O 1
ATOM 741 N N . HIS A 1 92 ? 19.266 3.455 0.842 1 97.06 92 HIS A N 1
ATOM 742 C CA . HIS A 1 92 ? 18.234 4.172 1.569 1 97.06 92 HIS A CA 1
ATOM 743 C C . HIS A 1 92 ? 18.016 3.574 2.955 1 97.06 92 HIS A C 1
ATOM 745 O O . HIS A 1 92 ? 18.453 2.455 3.229 1 97.06 92 HIS A O 1
ATOM 751 N N . ARG A 1 93 ? 17.5 4.445 3.879 1 96.31 93 ARG A N 1
ATOM 752 C CA . ARG A 1 93 ? 16.922 3.988 5.141 1 96.31 93 ARG A CA 1
ATOM 753 C C . ARG A 1 93 ? 15.711 4.832 5.52 1 96.31 93 ARG A C 1
ATOM 755 O O . ARG A 1 93 ? 15.586 5.977 5.09 1 96.31 93 ARG A O 1
ATOM 762 N N . LEU A 1 94 ? 14.812 4.227 6.262 1 98.12 94 LEU A N 1
ATOM 763 C CA . LEU A 1 94 ? 13.656 4.918 6.82 1 98.12 94 LEU A CA 1
ATOM 764 C C . LEU A 1 94 ? 13.938 5.379 8.242 1 98.12 94 LEU A C 1
ATOM 766 O O . LEU A 1 94 ? 14.562 4.656 9.023 1 98.12 94 LEU A O 1
ATOM 770 N N . VAL A 1 95 ? 13.43 6.59 8.609 1 97.69 95 VAL A N 1
ATOM 771 C CA . VAL A 1 95 ? 13.539 7.172 9.938 1 97.69 95 VAL A CA 1
ATOM 772 C C . VAL A 1 95 ? 12.188 7.762 10.359 1 97.69 95 VAL A C 1
ATOM 774 O O . VAL A 1 95 ? 11.516 8.422 9.555 1 97.69 95 VAL A O 1
ATOM 777 N N . ASN A 1 96 ? 11.781 7.387 11.547 1 98.31 96 ASN A N 1
ATOM 778 C CA . ASN A 1 96 ? 10.664 8.109 12.148 1 98.31 96 ASN A CA 1
ATOM 779 C C . ASN A 1 96 ? 11.141 9.195 13.102 1 98.31 96 ASN A C 1
ATOM 781 O O . ASN A 1 96 ? 11.445 8.922 14.266 1 98.31 96 ASN A O 1
ATOM 785 N N . ARG A 1 97 ? 11.047 10.375 12.641 1 95.19 97 ARG A N 1
ATOM 786 C CA . ARG A 1 97 ? 11.531 11.516 13.406 1 95.19 97 ARG A CA 1
ATOM 787 C C . ARG A 1 97 ? 10.391 12.18 14.172 1 95.19 97 ARG A C 1
ATOM 789 O O . ARG A 1 97 ? 10.555 13.281 14.711 1 95.19 97 ARG A O 1
ATOM 796 N N . ASN A 1 98 ? 9.359 11.609 14.133 1 97.25 98 ASN A N 1
ATOM 797 C CA . ASN A 1 98 ? 8.172 12.203 14.742 1 97.25 98 ASN A CA 1
ATOM 798 C C . ASN A 1 98 ? 7.934 11.648 16.141 1 97.25 98 ASN A C 1
ATOM 800 O O . ASN A 1 98 ? 8.68 10.797 16.625 1 97.25 98 ASN A O 1
ATOM 804 N N . ARG A 1 99 ? 6.727 12.328 16.828 1 94.62 99 ARG A N 1
ATOM 805 C CA . ARG A 1 99 ? 6.41 11.961 18.203 1 94.62 99 ARG A CA 1
ATOM 806 C C . ARG A 1 99 ? 5.332 10.883 18.234 1 94.62 99 ARG A C 1
ATOM 808 O O . ARG A 1 99 ? 4.988 10.383 19.312 1 94.62 99 ARG A O 1
ATOM 815 N N . THR A 1 100 ? 5.062 10.461 17.078 1 98 100 THR A N 1
ATOM 816 C CA . THR A 1 100 ? 4.055 9.406 17 1 98 100 THR A CA 1
ATOM 817 C C . THR A 1 100 ? 4.5 8.305 16.047 1 98 100 THR A C 1
ATOM 819 O O . THR A 1 100 ? 5.336 8.539 15.164 1 98 100 THR A O 1
ATOM 822 N N . SER A 1 101 ? 3.881 7.09 16.234 1 98.25 101 SER A N 1
ATOM 823 C CA . SER A 1 101 ? 4.195 5.973 15.352 1 98.25 101 SER A CA 1
ATOM 824 C C . SER A 1 101 ? 3.631 6.199 13.953 1 98.25 101 SER A C 1
ATOM 826 O O . SER A 1 101 ? 2.693 6.98 13.773 1 98.25 101 SER A O 1
ATOM 828 N N . ALA A 1 102 ? 4.363 5.668 13.039 1 98.25 102 ALA A N 1
ATOM 829 C CA . ALA A 1 102 ? 3.883 5.668 11.664 1 98.25 102 ALA A CA 1
ATOM 830 C C . ALA A 1 102 ? 3.719 4.242 11.141 1 98.25 102 ALA A C 1
ATOM 832 O O . ALA A 1 102 ? 4.41 3.326 11.586 1 98.25 102 ALA A O 1
ATOM 833 N N . SER A 1 103 ? 2.717 4.094 10.312 1 98.25 103 SER A N 1
ATOM 834 C CA . SER A 1 103 ? 2.477 2.795 9.688 1 98.25 103 SER A CA 1
ATOM 835 C C . SER A 1 103 ? 2.58 2.885 8.172 1 98.25 103 SER A C 1
ATOM 837 O O . SER A 1 103 ? 2.254 3.916 7.578 1 98.25 103 SER A O 1
ATOM 839 N N . PHE A 1 104 ? 3.102 1.846 7.551 1 98.56 104 PHE A N 1
ATOM 840 C CA . PHE A 1 104 ? 3.219 1.811 6.102 1 98.56 104 PHE A CA 1
ATOM 841 C C . PHE A 1 104 ? 3.195 0.375 5.59 1 98.56 104 PHE A C 1
ATOM 843 O O . PHE A 1 104 ? 3.447 -0.563 6.348 1 98.56 104 PHE A O 1
ATOM 850 N N . ILE A 1 105 ? 2.846 0.227 4.387 1 98.81 105 ILE A N 1
ATOM 851 C CA . ILE A 1 105 ? 2.852 -1.051 3.682 1 98.81 105 ILE A CA 1
ATOM 852 C C . ILE A 1 105 ? 3.994 -1.078 2.67 1 98.81 105 ILE A C 1
ATOM 854 O O . ILE A 1 105 ? 4.234 -0.094 1.967 1 98.81 105 ILE A O 1
ATOM 858 N N . VAL A 1 106 ? 4.742 -2.199 2.625 1 98.75 106 VAL A N 1
ATOM 859 C CA . VAL A 1 106 ? 5.816 -2.391 1.652 1 98.75 106 VAL A CA 1
ATOM 860 C C . VAL A 1 106 ? 5.438 -3.504 0.678 1 98.75 106 VAL A C 1
ATOM 862 O O . VAL A 1 106 ? 4.98 -4.57 1.093 1 98.75 106 VAL A O 1
ATOM 865 N N . PHE A 1 107 ? 5.562 -3.219 -0.608 1 98.88 107 PHE A N 1
ATOM 866 C CA . PHE A 1 107 ? 5.492 -4.211 -1.672 1 98.88 107 PHE A CA 1
ATOM 867 C C . PHE A 1 107 ? 6.855 -4.398 -2.33 1 98.88 107 PHE A C 1
ATOM 869 O O . PHE A 1 107 ? 7.496 -3.426 -2.732 1 98.88 107 PHE A O 1
ATOM 876 N N . ARG A 1 108 ? 7.359 -5.734 -2.424 1 98.56 108 ARG A N 1
ATOM 877 C CA . ARG A 1 108 ? 8.617 -6.066 -3.08 1 98.56 108 ARG A CA 1
ATOM 878 C C . ARG A 1 108 ? 8.406 -7.117 -4.164 1 98.56 108 ARG A C 1
ATOM 880 O O . ARG A 1 108 ? 7.719 -8.117 -3.945 1 98.56 108 ARG A O 1
ATOM 887 N N . PHE A 1 109 ? 8.961 -6.887 -5.305 1 98.62 109 PHE A N 1
ATOM 888 C CA . PHE A 1 109 ? 8.961 -7.855 -6.395 1 98.62 109 PHE A CA 1
ATOM 889 C C . PHE A 1 109 ? 10.125 -7.602 -7.344 1 98.62 109 PHE A C 1
ATOM 891 O O . PHE A 1 109 ? 10.844 -6.609 -7.207 1 98.62 109 PHE A O 1
ATOM 898 N N . VAL A 1 110 ? 10.414 -8.586 -8.242 1 97.88 110 VAL A N 1
ATOM 899 C CA . VAL A 1 110 ? 11.477 -8.438 -9.234 1 97.88 110 VAL A CA 1
ATOM 900 C C . VAL A 1 110 ? 10.891 -7.977 -10.562 1 97.88 110 VAL A C 1
ATOM 902 O O . VAL A 1 110 ? 10.219 -8.742 -11.258 1 97.88 110 VAL A O 1
ATOM 905 N N . PRO A 1 111 ? 11.133 -6.617 -10.953 1 96.94 111 PRO A N 1
ATOM 906 C CA . PRO A 1 111 ? 10.641 -6.109 -12.234 1 96.94 111 PRO A CA 1
ATOM 907 C C . PRO A 1 111 ? 11.281 -6.816 -13.43 1 96.94 111 PRO A C 1
ATOM 909 O O . PRO A 1 111 ? 12.344 -7.426 -13.297 1 96.94 111 PRO A O 1
ATOM 912 N N . GLN A 1 112 ? 10.664 -6.742 -14.484 1 94.81 112 GLN A N 1
ATOM 913 C CA . GLN A 1 112 ? 11.133 -7.418 -15.688 1 94.81 112 GLN A CA 1
ATOM 914 C C . GLN A 1 112 ? 11.914 -6.461 -16.594 1 94.81 112 GLN A C 1
ATOM 916 O O . GLN A 1 112 ? 12.594 -6.895 -17.516 1 94.81 112 GLN A O 1
ATOM 921 N N . GLY A 1 113 ? 11.859 -5.242 -16.391 1 94.44 113 GLY A N 1
ATOM 922 C CA . GLY A 1 113 ? 12.586 -4.273 -17.203 1 94.44 113 GLY A CA 1
ATOM 923 C C . GLY A 1 113 ? 11.82 -3.842 -18.438 1 94.44 113 GLY A C 1
ATOM 924 O O . GLY A 1 113 ? 12.359 -3.139 -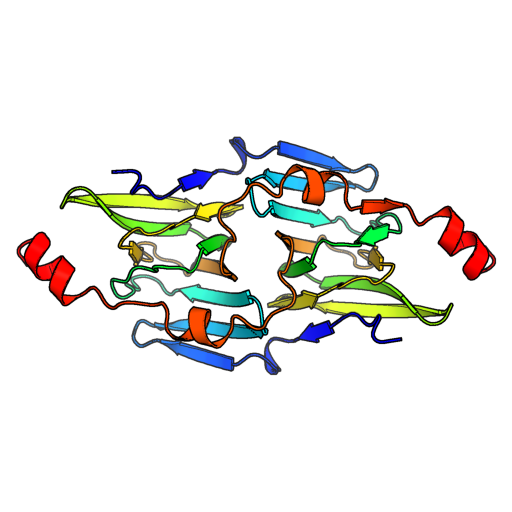19.297 1 94.44 113 GLY A O 1
ATOM 925 N N . VAL A 1 114 ? 10.609 -4.324 -18.594 1 96.31 114 VAL A N 1
ATOM 926 C CA . VAL A 1 114 ? 9.766 -3.932 -19.719 1 96.31 114 VAL A CA 1
ATOM 927 C C . VAL A 1 114 ? 8.422 -3.43 -19.203 1 96.31 114 VAL A C 1
ATOM 929 O O . VAL A 1 114 ? 7.891 -3.953 -18.219 1 96.31 114 VAL A O 1
ATOM 932 N N . SER A 1 115 ? 7.934 -2.26 -19.953 1 96.62 115 SER A N 1
ATOM 933 C CA . SER A 1 115 ? 6.645 -1.704 -19.578 1 96.62 115 SER A CA 1
ATOM 934 C C . SER A 1 115 ? 5.52 -2.717 -19.781 1 96.62 115 SER A C 1
ATOM 936 O O . SER A 1 115 ? 5.441 -3.352 -20.828 1 96.62 115 SER A O 1
ATOM 938 N N . GLN A 1 116 ? 4.699 -2.947 -18.656 1 97.38 116 GLN A N 1
ATOM 939 C CA . GLN A 1 116 ? 3.527 -3.814 -18.719 1 97.38 116 GLN A CA 1
ATOM 940 C C . GLN A 1 116 ? 2.24 -3.018 -18.516 1 97.38 116 GLN A C 1
ATOM 942 O O . GLN A 1 116 ? 1.197 -3.584 -18.188 1 97.38 116 GLN A O 1
ATOM 947 N N . ALA A 1 117 ? 2.389 -1.667 -18.734 1 97.38 117 ALA A N 1
ATOM 948 C CA . ALA A 1 117 ? 1.294 -0.747 -18.438 1 97.38 117 ALA A CA 1
ATOM 949 C C . ALA A 1 117 ? 0.068 -1.062 -19.281 1 97.38 117 ALA A C 1
ATOM 951 O O . ALA A 1 117 ? -1.064 -1.003 -18.797 1 97.38 117 ALA A O 1
ATOM 952 N N . ASP A 1 118 ? 0.282 -1.405 -20.547 1 97.06 118 ASP A N 1
ATOM 953 C CA . ASP A 1 118 ? -0.828 -1.712 -21.438 1 97.06 118 ASP A CA 1
ATOM 954 C C . ASP A 1 118 ? -1.555 -2.98 -21 1 97.06 118 ASP A C 1
ATOM 956 O O . ASP A 1 118 ? -2.783 -3.057 -21.078 1 97.06 118 ASP A O 1
ATOM 960 N N . ILE A 1 119 ? -0.785 -3.938 -20.578 1 97.5 119 ILE A N 1
ATOM 961 C CA . ILE A 1 119 ? -1.386 -5.18 -20.109 1 97.5 119 ILE A CA 1
ATOM 962 C C . ILE A 1 119 ? -2.207 -4.906 -18.844 1 97.5 119 ILE A C 1
ATOM 964 O O . ILE A 1 119 ? -3.355 -5.348 -18.75 1 97.5 119 ILE A O 1
ATOM 968 N N . ILE A 1 120 ? -1.672 -4.141 -17.922 1 97.56 120 ILE A N 1
ATOM 969 C CA . ILE A 1 120 ? -2.328 -3.877 -16.641 1 97.56 120 ILE A CA 1
ATOM 970 C C . ILE A 1 120 ? -3.617 -3.094 -16.891 1 97.56 120 ILE A C 1
ATOM 972 O O . ILE A 1 120 ? -4.652 -3.395 -16.281 1 97.56 120 ILE A O 1
ATOM 976 N N . LYS A 1 121 ? -3.568 -2.168 -17.828 1 94.88 121 LYS A N 1
ATOM 977 C CA . LYS A 1 121 ? -4.707 -1.298 -18.109 1 94.88 121 LYS A CA 1
ATOM 978 C C . LYS A 1 121 ? -5.84 -2.074 -18.766 1 94.88 121 LYS A C 1
ATOM 980 O O . LYS A 1 121 ? -7.016 -1.788 -18.531 1 94.88 121 LYS A O 1
ATOM 985 N N . ASN A 1 122 ? -5.512 -3.049 -19.484 1 94.94 122 ASN A N 1
ATOM 986 C CA . ASN A 1 122 ? -6.516 -3.682 -20.328 1 94.94 122 ASN A CA 1
ATOM 987 C C . ASN A 1 122 ? -6.84 -5.094 -19.844 1 94.94 122 ASN A C 1
ATOM 989 O O . ASN A 1 122 ? -7.527 -5.844 -20.547 1 94.94 122 ASN A O 1
ATOM 993 N N . ASP A 1 123 ? -6.402 -5.445 -18.75 1 94.75 123 ASP A N 1
ATOM 994 C CA . ASP A 1 123 ? -6.496 -6.828 -18.297 1 94.75 123 ASP A CA 1
ATOM 995 C C . ASP A 1 123 ? -7.867 -7.117 -17.688 1 94.75 123 ASP A C 1
ATOM 997 O O . ASP A 1 123 ? -8.297 -8.273 -17.625 1 94.75 123 ASP A O 1
ATOM 1001 N N . LYS A 1 124 ? -8.516 -6.125 -17.234 1 91 124 LYS A N 1
ATOM 1002 C CA . LYS A 1 124 ? -9.781 -6.332 -16.547 1 91 124 LYS A CA 1
ATOM 1003 C C . LYS A 1 124 ? -10.875 -6.789 -17.5 1 91 124 LYS A C 1
ATOM 1005 O O . LYS A 1 124 ? -11.031 -6.223 -18.594 1 91 124 LYS A O 1
ATOM 1010 N N . CYS A 1 125 ? -11.602 -7.723 -17.062 1 84.25 125 CYS A N 1
ATOM 1011 C CA . CYS A 1 125 ? -12.766 -8.203 -17.781 1 84.25 125 CYS A CA 1
ATOM 1012 C C . CYS A 1 125 ? -14.031 -8.047 -16.953 1 84.25 125 CYS A C 1
ATOM 1014 O O . CYS A 1 125 ? -14.102 -8.523 -15.812 1 84.25 125 CYS A O 1
ATOM 1016 N N . ASP A 1 126 ? -14.891 -7.426 -17.516 1 88.75 126 ASP A N 1
ATOM 1017 C CA . ASP A 1 126 ? -16.219 -7.305 -16.906 1 88.75 126 ASP A CA 1
ATOM 1018 C C . ASP A 1 126 ? -16.953 -8.641 -16.953 1 88.75 126 ASP A C 1
ATOM 1020 O O . ASP A 1 126 ? -17.047 -9.273 -18 1 88.75 126 ASP A O 1
ATOM 1024 N N . CYS A 1 127 ? -17.484 -8.914 -15.719 1 92.81 127 CYS A N 1
ATOM 1025 C CA . CYS A 1 127 ? -18.094 -10.234 -15.641 1 92.81 127 CYS A CA 1
ATOM 1026 C C . CYS A 1 127 ? -19.547 -10.125 -15.195 1 92.81 127 CYS A C 1
ATOM 1028 O O . CYS A 1 127 ? -20.141 -11.117 -14.766 1 92.81 127 CYS A O 1
ATOM 1030 N N . GLU A 1 128 ? -20.078 -8.977 -15.297 1 93.25 128 GLU A N 1
ATOM 1031 C CA . GLU A 1 128 ? -21.438 -8.781 -14.789 1 93.25 128 GLU A CA 1
ATOM 1032 C C . GLU A 1 128 ? -22.422 -9.734 -15.461 1 93.25 128 GLU A C 1
ATOM 1034 O O . GLU A 1 128 ? -23.203 -10.406 -14.789 1 93.25 128 GLU A O 1
ATOM 1039 N N . GLU A 1 129 ? -22.391 -9.711 -16.688 1 91.69 129 GLU A N 1
ATOM 1040 C CA . GLU A 1 129 ? -23.328 -10.562 -17.406 1 91.69 129 GLU A CA 1
ATOM 1041 C C . GLU A 1 129 ? -23.078 -12.039 -17.125 1 91.69 129 GLU A C 1
ATOM 1043 O O . GLU A 1 129 ? -24.016 -12.82 -16.969 1 91.69 129 GLU A O 1
ATOM 1048 N N . PHE A 1 130 ? -21.859 -12.266 -17.234 1 90.69 130 PHE A N 1
ATOM 1049 C CA . PHE A 1 130 ? -21.516 -13.656 -16.969 1 90.69 130 PHE A CA 1
ATOM 1050 C C . PHE A 1 130 ? -22 -14.07 -15.578 1 90.69 130 PHE A C 1
ATOM 1052 O O . PHE A 1 130 ? -22.594 -15.141 -15.414 1 90.69 130 PHE A O 1
ATOM 1059 N N . VAL A 1 131 ? -21.797 -13.375 -14.602 1 92.94 131 VAL A N 1
ATOM 1060 C CA . VAL A 1 131 ? -22.188 -13.695 -13.234 1 92.94 131 VAL A CA 1
ATOM 1061 C C . VAL A 1 131 ? -23.719 -13.773 -13.148 1 92.94 131 VAL A C 1
ATOM 1063 O O . VAL A 1 131 ? -24.266 -14.633 -12.461 1 92.94 131 VAL A O 1
ATOM 1066 N N . LYS A 1 132 ? -24.359 -12.867 -13.695 1 93 132 LYS A N 1
ATOM 1067 C CA . LYS A 1 132 ? -25.812 -12.93 -13.711 1 93 132 LYS A CA 1
ATOM 1068 C C . LYS A 1 132 ? -26.297 -14.281 -14.234 1 93 132 LYS A C 1
ATOM 1070 O O . LYS A 1 132 ? -27.266 -14.852 -13.703 1 93 132 LYS A O 1
ATOM 1075 N N . LYS A 1 133 ? -25.703 -14.758 -15.289 1 91.94 133 LYS A N 1
ATOM 1076 C CA . LYS A 1 133 ? -26.094 -16.031 -15.883 1 91.94 133 LYS A CA 1
ATOM 1077 C C . LYS A 1 133 ? -25.812 -17.188 -14.93 1 91.94 133 LYS A C 1
ATOM 1079 O O . LYS A 1 133 ? -26.594 -18.141 -14.859 1 91.94 133 LYS A O 1
ATOM 1084 N N . ILE A 1 134 ? -24.797 -16.938 -14.328 1 89.75 134 ILE A N 1
ATOM 1085 C CA . ILE A 1 134 ? -24.391 -18.016 -13.453 1 89.75 134 ILE A CA 1
ATOM 1086 C C . ILE A 1 134 ? -25.281 -18.047 -12.211 1 89.75 134 ILE A C 1
ATOM 1088 O O . ILE A 1 134 ? -25.688 -19.109 -11.75 1 89.75 134 ILE A O 1
ATOM 1092 N N . LEU A 1 135 ? -25.484 -17.047 -11.703 1 87.56 135 LEU A N 1
ATOM 1093 C CA . LEU A 1 135 ? -26.203 -17 -10.438 1 87.56 135 LEU A CA 1
ATOM 1094 C C . LEU A 1 135 ? -27.719 -16.922 -10.68 1 87.56 135 LEU A C 1
ATOM 1096 O O . LEU A 1 135 ? -28.5 -17.156 -9.766 1 87.56 135 LEU A O 1
ATOM 1100 N N . GLY A 1 136 ? -28.047 -17 -11.703 1 81.44 136 GLY A N 1
ATOM 1101 C CA . GLY A 1 136 ? -29.453 -17.031 -12.078 1 81.44 136 GLY A CA 1
ATOM 1102 C C . GLY A 1 136 ? -30.188 -15.75 -11.773 1 81.44 136 GLY A C 1
ATOM 1103 O O . GLY A 1 136 ? -31.406 -15.75 -11.555 1 81.44 136 GLY A O 1
ATOM 1104 N N . ASP A 1 137 ? -29.516 -14.57 -11.633 1 62.53 137 ASP A N 1
ATOM 1105 C CA . ASP A 1 137 ? -30.297 -13.359 -11.398 1 62.53 137 ASP A CA 1
ATOM 1106 C C . ASP A 1 137 ? -30.578 -12.625 -12.711 1 62.53 137 ASP A C 1
ATOM 1108 O O . ASP A 1 137 ? -29.797 -12.727 -13.664 1 62.53 137 ASP A O 1
ATOM 1112 N N . MET B 1 1 ? 23.141 9.469 -13.211 1 40.5 1 MET B N 1
ATOM 1113 C CA . MET B 1 1 ? 23.094 8.375 -12.25 1 40.5 1 MET B CA 1
ATOM 1114 C C . MET B 1 1 ? 21.703 8.242 -11.641 1 40.5 1 MET B C 1
ATOM 1116 O O . MET B 1 1 ? 21.25 9.125 -10.914 1 40.5 1 MET B O 1
ATOM 1120 N N . GLU B 1 2 ? 20.719 7.68 -12.266 1 47.38 2 GLU B N 1
ATOM 1121 C CA . GLU B 1 2 ? 19.266 7.785 -12.289 1 47.38 2 GLU B CA 1
ATOM 1122 C C . GLU B 1 2 ? 18.672 7.414 -10.938 1 47.38 2 GLU B C 1
ATOM 1124 O O . GLU B 1 2 ? 17.469 7.125 -10.836 1 47.38 2 GLU B O 1
ATOM 1129 N N . GLN B 1 3 ? 19.516 7.223 -9.852 1 55.09 3 GLN B N 1
ATOM 1130 C CA . GLN B 1 3 ? 19.516 6.551 -8.555 1 55.09 3 GLN B CA 1
ATOM 1131 C C . GLN B 1 3 ? 18.344 7.027 -7.691 1 55.09 3 GLN B C 1
ATOM 1133 O O . GLN B 1 3 ? 18.281 6.711 -6.504 1 55.09 3 GLN B O 1
ATOM 1138 N N . GLU B 1 4 ? 17.594 7.961 -8.203 1 83.44 4 GLU B N 1
ATOM 1139 C CA . GLU B 1 4 ? 16.828 8.742 -7.242 1 83.44 4 GLU B CA 1
ATOM 1140 C C . GLU B 1 4 ? 15.492 8.07 -6.934 1 83.44 4 GLU B C 1
ATOM 1142 O O . GLU B 1 4 ? 14.969 7.305 -7.75 1 83.44 4 GLU B O 1
ATOM 1147 N N . ILE B 1 5 ? 15.227 8.086 -5.672 1 95.81 5 ILE B N 1
ATOM 1148 C CA . ILE B 1 5 ? 13.914 7.672 -5.191 1 95.81 5 ILE B CA 1
ATOM 1149 C C . ILE B 1 5 ? 12.828 8.461 -5.918 1 95.81 5 ILE B C 1
ATOM 1151 O O . ILE B 1 5 ? 13.109 9.484 -6.551 1 95.81 5 ILE B O 1
ATOM 1155 N N . GLU B 1 6 ? 11.664 7.945 -6.023 1 97.12 6 GLU B N 1
ATOM 1156 C CA . GLU B 1 6 ? 10.492 8.625 -6.562 1 97.12 6 GLU B CA 1
ATOM 1157 C C . GLU B 1 6 ? 9.352 8.648 -5.543 1 97.12 6 GLU B C 1
ATOM 1159 O O . GLU B 1 6 ? 8.938 7.602 -5.043 1 97.12 6 GLU B O 1
ATOM 1164 N N . ILE B 1 7 ? 8.906 9.859 -5.164 1 97.25 7 ILE B N 1
ATOM 1165 C CA . ILE B 1 7 ? 7.754 10.047 -4.293 1 97.25 7 ILE B CA 1
ATOM 1166 C C . ILE B 1 7 ? 6.605 10.672 -5.086 1 97.25 7 ILE B C 1
ATOM 1168 O O . ILE B 1 7 ? 6.785 11.688 -5.754 1 97.25 7 ILE B O 1
ATOM 1172 N N . ARG B 1 8 ? 5.508 10.047 -5.027 1 97.31 8 ARG B N 1
ATOM 1173 C CA . ARG B 1 8 ? 4.277 10.609 -5.574 1 97.31 8 ARG B CA 1
ATOM 1174 C C . ARG B 1 8 ? 3.234 10.805 -4.48 1 97.31 8 ARG B C 1
ATOM 1176 O O . ARG B 1 8 ? 2.912 9.875 -3.744 1 97.31 8 ARG B O 1
ATOM 1183 N N . ASN B 1 9 ? 2.717 12.094 -4.43 1 94.94 9 ASN B N 1
ATOM 1184 C CA . ASN B 1 9 ? 1.715 12.414 -3.42 1 94.94 9 ASN B CA 1
ATOM 1185 C C . ASN B 1 9 ? 0.299 12.297 -3.979 1 94.94 9 ASN B C 1
ATOM 1187 O O . ASN B 1 9 ? 0.116 12.062 -5.176 1 94.94 9 ASN B O 1
ATOM 1191 N N . SER B 1 10 ? -0.663 12.336 -2.893 1 87.75 10 SER B N 1
ATOM 1192 C CA . SER B 1 10 ? -2.072 12.156 -3.229 1 87.75 10 SER B CA 1
ATOM 1193 C C . SER B 1 10 ? -2.525 13.18 -4.266 1 87.75 10 SER B C 1
ATOM 1195 O O . SER B 1 10 ? -3.387 12.891 -5.098 1 87.75 10 SER B O 1
ATOM 1197 N N . LYS B 1 11 ? -1.916 14.32 -4.332 1 88.94 11 LYS B N 1
ATOM 1198 C CA . LYS B 1 11 ? -2.287 15.375 -5.27 1 88.94 11 LYS B CA 1
ATOM 1199 C C . LYS B 1 11 ? -1.859 15.023 -6.691 1 88.94 11 LYS B C 1
ATOM 1201 O O . LYS B 1 11 ? -2.395 15.562 -7.66 1 88.94 11 LYS B O 1
ATOM 1206 N N . GLU B 1 12 ? -0.816 14.156 -6.738 1 90.19 12 GLU B N 1
ATOM 1207 C CA . GLU B 1 12 ? -0.28 13.75 -8.031 1 90.19 12 GLU B CA 1
ATOM 1208 C C . GLU B 1 12 ? -0.982 12.508 -8.562 1 90.19 12 GLU B C 1
ATOM 1210 O O . GLU B 1 12 ? -0.758 12.094 -9.703 1 90.19 12 GLU B O 1
ATOM 1215 N N . ALA B 1 13 ? -1.78 11.883 -7.785 1 91.12 13 ALA B N 1
ATOM 1216 C CA . ALA B 1 13 ? -2.496 10.664 -8.148 1 91.12 13 ALA B CA 1
ATOM 1217 C C . ALA B 1 13 ? -3.666 10.977 -9.078 1 91.12 13 ALA B C 1
ATOM 1219 O O . ALA B 1 13 ? -4.191 12.094 -9.078 1 91.12 13 ALA B O 1
ATOM 1220 N N . LEU B 1 14 ? -3.967 10.117 -9.953 1 92.62 14 LEU B N 1
ATOM 1221 C CA . LEU B 1 14 ? -5.23 10.172 -10.68 1 92.62 14 LEU B CA 1
ATOM 1222 C C . LEU B 1 14 ? -6.395 9.797 -9.773 1 92.62 14 LEU B C 1
ATOM 1224 O O . LEU B 1 14 ? -6.602 8.617 -9.469 1 92.62 14 LEU B O 1
ATOM 1228 N N . SER B 1 15 ? -7.156 10.836 -9.352 1 93.12 15 SER B N 1
ATOM 1229 C CA . SER B 1 15 ? -8.234 10.633 -8.383 1 93.12 15 SER B CA 1
ATOM 1230 C C . SER B 1 15 ? -9.57 10.43 -9.086 1 93.12 15 SER B C 1
ATOM 1232 O O . SER B 1 15 ? -9.906 11.156 -10.023 1 93.12 15 SER B O 1
ATOM 1234 N N . ARG B 1 16 ? -10.25 9.398 -8.602 1 93.69 16 ARG B N 1
ATOM 1235 C CA . ARG B 1 16 ? -11.578 9.086 -9.125 1 93.69 16 ARG B CA 1
ATOM 1236 C C . ARG B 1 16 ? -12.523 8.672 -8.008 1 93.69 16 ARG B C 1
ATOM 1238 O O . ARG B 1 16 ? -12.102 8.07 -7.016 1 93.69 16 ARG B O 1
ATOM 1245 N N . VAL B 1 17 ? -13.812 9.102 -8.156 1 94.88 17 VAL B N 1
ATOM 1246 C CA . VAL B 1 17 ? -14.898 8.523 -7.367 1 94.88 17 VAL B CA 1
ATOM 1247 C C . VAL B 1 17 ? -15.766 7.633 -8.258 1 94.88 17 VAL B C 1
ATOM 1249 O O . VAL B 1 17 ? -16.406 8.117 -9.195 1 94.88 17 VAL B O 1
ATOM 1252 N N . LYS B 1 18 ? -15.695 6.371 -7.973 1 95.44 18 LYS B N 1
ATOM 1253 C CA . LYS B 1 18 ? -16.453 5.406 -8.766 1 95.44 18 LYS B CA 1
ATOM 1254 C C . LYS B 1 18 ? -17.953 5.574 -8.547 1 95.44 18 LYS B C 1
ATOM 1256 O O . LYS B 1 18 ? -18.375 6.262 -7.613 1 95.44 18 LYS B O 1
ATOM 1261 N N . LYS B 1 19 ? -18.812 5.004 -9.398 1 92.12 19 LYS B N 1
ATOM 1262 C CA . LYS B 1 19 ? -20.266 5.086 -9.312 1 92.12 19 LYS B CA 1
ATOM 1263 C C . LYS B 1 19 ? -20.766 4.559 -7.973 1 92.12 19 LYS B C 1
ATOM 1265 O O . LYS B 1 19 ? -21.75 5.078 -7.422 1 92.12 19 LYS B O 1
ATOM 1270 N N . ASN B 1 20 ? -20 3.744 -7.449 1 91.88 20 ASN B N 1
ATOM 1271 C CA . ASN B 1 20 ? -20.438 3.129 -6.199 1 91.88 20 ASN B CA 1
ATOM 1272 C C . ASN B 1 20 ? -19.938 3.908 -4.988 1 91.88 20 ASN B C 1
ATOM 1274 O O . ASN B 1 20 ? -20.125 3.475 -3.848 1 91.88 20 ASN B O 1
ATOM 1278 N N . GLY B 1 21 ? -19.359 4.863 -5.176 1 96.81 21 GLY B N 1
ATOM 1279 C CA . GLY B 1 21 ? -18.953 5.762 -4.105 1 96.81 21 GLY B CA 1
ATOM 1280 C C . GLY B 1 21 ? -17.516 5.547 -3.664 1 96.81 21 GLY B C 1
ATOM 1281 O O . GLY B 1 21 ? -17 6.305 -2.846 1 96.81 21 GLY B O 1
ATOM 1282 N N . THR B 1 22 ? -16.844 4.586 -4.176 1 96.88 22 THR B N 1
ATOM 1283 C CA . THR B 1 22 ? -15.461 4.305 -3.801 1 96.88 22 THR B CA 1
ATOM 1284 C C . THR B 1 22 ? -14.531 5.406 -4.301 1 96.88 22 THR B C 1
ATOM 1286 O O . THR B 1 22 ? -14.562 5.762 -5.48 1 96.88 22 THR B O 1
ATOM 1289 N N . GLU B 1 23 ? -13.867 6.004 -3.332 1 97.5 23 GLU B N 1
ATOM 1290 C CA . GLU B 1 23 ? -12.828 6.973 -3.68 1 97.5 23 GLU B CA 1
ATOM 1291 C C . GLU B 1 23 ? -11.5 6.277 -3.971 1 97.5 23 GLU B C 1
ATOM 1293 O O . GLU B 1 23 ? -11.008 5.508 -3.145 1 97.5 23 GLU B O 1
ATOM 1298 N N . VAL B 1 24 ? -10.93 6.535 -5.211 1 97.56 24 VAL B N 1
ATOM 1299 C CA . VAL B 1 24 ? -9.719 5.832 -5.609 1 97.56 24 VAL B CA 1
ATOM 1300 C C . VAL B 1 24 ? -8.656 6.844 -6.055 1 97.56 24 VAL B C 1
ATOM 1302 O O . VAL B 1 24 ? -8.969 7.805 -6.758 1 97.56 24 VAL B O 1
ATOM 1305 N N . GLN B 1 25 ? -7.457 6.789 -5.547 1 97.94 25 GLN B N 1
ATOM 1306 C CA . GLN B 1 25 ? -6.266 7.445 -6.074 1 97.94 25 GLN B CA 1
ATOM 1307 C C . GLN B 1 25 ? -5.336 6.445 -6.75 1 97.94 25 GLN B C 1
ATOM 1309 O O . GLN B 1 25 ? -4.836 5.523 -6.105 1 97.94 25 GLN B O 1
ATOM 1314 N N . TYR B 1 26 ? -5.109 6.617 -8.109 1 98 26 TYR B N 1
ATOM 1315 C CA . TYR B 1 26 ? -4.305 5.703 -8.906 1 98 26 TYR B CA 1
ATOM 1316 C C . TYR B 1 26 ? -2.881 6.223 -9.07 1 98 26 TYR B C 1
ATOM 1318 O O . TYR B 1 26 ? -2.676 7.367 -9.477 1 98 26 TYR B O 1
ATOM 1326 N N . PHE B 1 27 ? -1.874 5.461 -8.734 1 98.5 27 PHE B N 1
ATOM 1327 C CA . PHE B 1 27 ? -0.462 5.645 -9.047 1 98.5 27 PHE B CA 1
ATOM 1328 C C . PHE B 1 27 ? 0.009 4.602 -10.055 1 98.5 27 PHE B C 1
ATOM 1330 O O . PHE B 1 27 ? 0.205 3.436 -9.703 1 98.5 27 PHE B O 1
ATOM 1337 N N . LEU B 1 28 ? 0.107 5.062 -11.32 1 97.94 28 LEU B N 1
ATOM 1338 C CA . LEU B 1 28 ? 0.384 4.164 -12.43 1 97.94 28 LEU B CA 1
ATOM 1339 C C . LEU B 1 28 ? 1.859 4.211 -12.812 1 97.94 28 LEU B C 1
ATOM 1341 O O . LEU B 1 28 ? 2.428 5.293 -12.984 1 97.94 28 LEU B O 1
ATOM 1345 N N . TYR B 1 29 ? 2.547 3.047 -12.867 1 97.81 29 TYR B N 1
ATOM 1346 C CA . TYR B 1 29 ? 3.934 2.877 -13.281 1 97.81 29 TYR B CA 1
ATOM 1347 C C . TYR B 1 29 ? 4.043 1.861 -14.414 1 97.81 29 TYR B C 1
ATOM 1349 O O . TYR B 1 29 ? 3.08 1.151 -14.719 1 97.81 29 TYR B O 1
ATOM 1357 N N . PRO B 1 30 ? 5.195 1.847 -15.07 1 97.94 30 PRO B N 1
ATOM 1358 C CA . PRO B 1 30 ? 5.352 0.983 -16.234 1 97.94 30 PRO B CA 1
ATOM 1359 C C . PRO B 1 30 ? 5.133 -0.493 -15.922 1 97.94 30 PRO B C 1
ATOM 1361 O O . PRO B 1 30 ? 4.656 -1.249 -16.766 1 97.94 30 PRO B O 1
ATOM 1364 N N . GLU B 1 31 ? 5.52 -0.986 -14.688 1 98.38 31 GLU B N 1
ATOM 1365 C CA . GLU B 1 31 ? 5.488 -2.428 -14.453 1 98.38 31 GLU B CA 1
ATOM 1366 C C . GLU B 1 31 ? 4.539 -2.785 -13.312 1 98.38 31 GLU B C 1
ATOM 1368 O O . GLU B 1 31 ? 4.43 -3.953 -12.938 1 98.38 31 GLU B O 1
ATOM 1373 N N . PHE B 1 32 ? 3.848 -1.782 -12.766 1 98.69 32 PHE B N 1
ATOM 1374 C CA . PHE B 1 32 ? 2.906 -2.047 -11.688 1 98.69 32 PHE B CA 1
ATOM 1375 C C . PHE B 1 32 ? 2.027 -0.829 -11.422 1 98.69 32 PHE B C 1
ATOM 1377 O O . PHE B 1 32 ? 2.264 0.245 -11.984 1 98.69 32 PHE B O 1
ATOM 1384 N N . GLU B 1 33 ? 1.027 -0.984 -10.586 1 98.62 33 GLU B N 1
ATOM 1385 C CA . GLU B 1 33 ? 0.14 0.083 -10.133 1 98.62 33 GLU B CA 1
ATOM 1386 C C . GLU B 1 33 ? -0.13 -0.022 -8.633 1 98.62 33 GLU B C 1
ATOM 1388 O O . GLU B 1 33 ? -0.17 -1.123 -8.078 1 98.62 33 GLU B O 1
ATOM 1393 N N . VAL B 1 34 ? -0.29 1.091 -8.008 1 98.75 34 VAL B N 1
ATOM 1394 C CA . VAL B 1 34 ? -0.79 1.193 -6.637 1 98.75 34 VAL B CA 1
ATOM 1395 C C . VAL B 1 34 ? -2.057 2.045 -6.613 1 98.75 34 VAL B C 1
ATOM 1397 O O . VAL B 1 34 ? -2.107 3.113 -7.227 1 98.75 34 VAL B O 1
ATOM 1400 N N . HIS B 1 35 ? -3.133 1.534 -5.945 1 98.31 35 HIS B N 1
ATOM 1401 C CA . HIS B 1 35 ? -4.367 2.277 -5.711 1 98.31 35 HIS B CA 1
ATOM 1402 C C . HIS B 1 35 ? -4.633 2.441 -4.219 1 98.31 35 HIS B C 1
ATOM 1404 O O . HIS B 1 35 ? -4.613 1.463 -3.467 1 98.31 35 HIS B O 1
ATOM 1410 N N . THR B 1 36 ? -4.812 3.693 -3.729 1 98 36 THR B N 1
ATOM 1411 C CA . THR B 1 36 ? -5.418 3.898 -2.416 1 98 36 THR B CA 1
ATOM 1412 C C . THR B 1 36 ? -6.93 4.062 -2.537 1 98 36 THR B C 1
ATOM 1414 O O . THR B 1 36 ? -7.41 4.816 -3.383 1 98 36 THR B O 1
ATOM 1417 N N . ASN B 1 37 ? -7.672 3.314 -1.726 1 98.06 37 ASN B N 1
ATOM 1418 C CA . ASN B 1 37 ? -9.125 3.248 -1.856 1 98.06 37 ASN B CA 1
ATOM 1419 C C . ASN B 1 37 ? -9.82 3.504 -0.522 1 98.06 37 ASN B C 1
ATOM 1421 O O . ASN B 1 37 ? -9.352 3.051 0.523 1 98.06 37 ASN B O 1
ATOM 1425 N N . LYS B 1 38 ? -10.906 4.199 -0.558 1 97.81 38 LYS B N 1
ATOM 1426 C CA . LYS B 1 38 ? -11.883 4.324 0.521 1 97.81 38 LYS B CA 1
ATOM 1427 C C . LYS B 1 38 ? -13.289 3.975 0.035 1 97.81 38 LYS B C 1
ATOM 1429 O O . LYS B 1 38 ? -13.828 4.637 -0.854 1 97.81 38 LYS B O 1
ATOM 1434 N N . ILE B 1 39 ? -13.781 2.91 0.593 1 98.5 39 ILE B N 1
ATOM 1435 C CA . ILE B 1 39 ? -15.086 2.416 0.168 1 98.5 39 ILE B CA 1
ATOM 1436 C C . ILE B 1 39 ? -16.141 2.727 1.237 1 98.5 39 ILE B C 1
ATOM 1438 O O . ILE B 1 39 ? -15.961 2.365 2.404 1 98.5 39 ILE B O 1
ATOM 1442 N N . PRO B 1 40 ? -17.297 3.459 0.798 1 98.12 40 PRO B N 1
ATOM 1443 C CA . PRO B 1 40 ? -18.312 3.836 1.789 1 98.12 40 PRO B CA 1
ATOM 1444 C C . PRO B 1 40 ? -19.234 2.678 2.158 1 98.12 40 PRO B C 1
ATOM 1446 O O . PRO B 1 40 ? -19.25 1.652 1.473 1 98.12 40 PRO B O 1
ATOM 1449 N N . PRO B 1 41 ? -19.906 2.879 3.387 1 97.25 41 PRO B N 1
ATOM 1450 C CA . PRO B 1 41 ? -20.859 1.853 3.789 1 97.25 41 PRO B CA 1
ATOM 1451 C C . PRO B 1 41 ? -21.859 1.511 2.682 1 97.25 41 PRO B C 1
ATOM 1453 O O . PRO B 1 41 ? -22.328 2.402 1.968 1 97.25 41 PRO B O 1
ATOM 1456 N N . GLY B 1 42 ? -22 0.243 2.533 1 96.94 42 GLY B N 1
ATOM 1457 C CA . GLY B 1 42 ? -23.047 -0.233 1.639 1 96.94 42 GLY B CA 1
ATOM 1458 C C . GLY B 1 42 ? -22.594 -0.309 0.191 1 96.94 42 GLY B C 1
ATOM 1459 O O . GLY B 1 42 ? -23.344 -0.765 -0.672 1 96.94 42 GLY B O 1
ATOM 1460 N N . SER B 1 43 ? -21.438 0.141 -0.087 1 97.81 43 SER B N 1
ATOM 1461 C CA . SER B 1 43 ? -20.891 0.146 -1.442 1 97.81 43 SER B CA 1
ATOM 1462 C C . SER B 1 43 ? -20.672 -1.273 -1.955 1 97.81 43 SER B C 1
ATOM 1464 O O . SER B 1 43 ? -20.219 -2.143 -1.215 1 97.81 43 SER B O 1
ATOM 1466 N N . ILE B 1 44 ? -21.031 -1.483 -3.281 1 96.38 44 ILE B N 1
ATOM 1467 C CA . ILE B 1 44 ? -20.844 -2.744 -3.992 1 96.38 44 ILE B CA 1
ATOM 1468 C C . ILE B 1 44 ? -20.109 -2.496 -5.305 1 96.38 44 ILE B C 1
ATOM 1470 O O . ILE B 1 44 ? -20.578 -1.743 -6.16 1 96.38 44 ILE B O 1
ATOM 1474 N N . GLN B 1 45 ? -18.984 -3.102 -5.477 1 96.31 45 GLN B N 1
ATOM 1475 C CA . GLN B 1 45 ? -18.234 -2.982 -6.723 1 96.31 45 GLN B CA 1
ATOM 1476 C C . GLN B 1 45 ? -18.781 -3.932 -7.785 1 96.31 45 GLN B C 1
ATOM 1478 O O . GLN B 1 45 ? -19.578 -4.82 -7.484 1 96.31 45 GLN B O 1
ATOM 1483 N N . ASP B 1 46 ? -18.297 -3.666 -9.008 1 95.31 46 ASP B N 1
ATOM 1484 C CA . ASP B 1 46 ? -18.719 -4.52 -10.109 1 95.31 46 ASP B CA 1
ATOM 1485 C C . ASP B 1 46 ? -17.922 -5.82 -10.148 1 95.31 46 ASP B C 1
ATOM 1487 O O . ASP B 1 46 ? -16.75 -5.844 -9.766 1 95.31 46 ASP B O 1
ATOM 1491 N N . TRP B 1 47 ? -18.594 -6.805 -10.625 1 94.38 47 TRP B N 1
ATOM 1492 C CA . TRP B 1 47 ? -17.938 -8.078 -10.859 1 94.38 47 TRP B CA 1
ATOM 1493 C C . TRP B 1 47 ? -16.859 -7.949 -11.938 1 94.38 47 TRP B C 1
ATOM 1495 O O . TRP B 1 47 ? -17.125 -7.441 -13.031 1 94.38 47 TRP B O 1
ATOM 1505 N N . HIS B 1 48 ? -15.711 -8.539 -11.68 1 96.25 48 HIS B N 1
ATOM 1506 C CA . HIS B 1 48 ? -14.648 -8.539 -12.68 1 96.25 48 HIS B CA 1
ATOM 1507 C C . HIS B 1 48 ? -13.586 -9.586 -12.352 1 96.25 48 HIS B C 1
ATOM 1509 O O . HIS B 1 48 ? -13.625 -10.203 -11.281 1 96.25 48 HIS B O 1
ATOM 1515 N N . ARG B 1 49 ? -12.805 -9.992 -13.289 1 94.31 49 ARG B N 1
ATOM 1516 C CA . ARG B 1 49 ? -11.656 -10.875 -13.117 1 94.31 49 ARG B CA 1
ATOM 1517 C C . ARG B 1 49 ? -10.445 -10.344 -13.875 1 94.31 49 ARG B C 1
ATOM 1519 O O . ARG B 1 49 ? -10.578 -9.523 -14.781 1 94.31 49 ARG B O 1
ATOM 1526 N N . HIS B 1 50 ? -9.344 -10.656 -13.414 1 95.12 50 HIS B N 1
ATOM 1527 C CA . HIS B 1 50 ? -8.07 -10.367 -14.062 1 95.12 50 HIS B CA 1
ATOM 1528 C C . HIS B 1 50 ? -7.488 -11.617 -14.703 1 95.12 50 HIS B C 1
ATOM 1530 O O . HIS B 1 50 ? -7.73 -12.734 -14.234 1 95.12 50 HIS B O 1
ATOM 1536 N N . GLN B 1 51 ? -6.832 -11.43 -15.812 1 93.06 51 GLN B N 1
ATOM 1537 C CA . GLN B 1 51 ? -6.273 -12.57 -16.531 1 93.06 51 GLN B CA 1
ATOM 1538 C C . GLN B 1 51 ? -4.766 -12.68 -16.297 1 93.06 51 GLN B C 1
ATOM 1540 O O . GLN B 1 51 ? -4.273 -13.719 -15.859 1 93.06 51 GLN B O 1
ATOM 1545 N N . GLN B 1 52 ? -4.148 -11.695 -16.547 1 96.06 52 GLN B N 1
ATOM 1546 C CA . GLN B 1 52 ? -2.691 -11.75 -16.469 1 96.06 52 GLN B CA 1
ATOM 1547 C C . GLN B 1 52 ? -2.17 -10.977 -15.273 1 96.06 52 GLN B C 1
ATOM 1549 O O . GLN B 1 52 ? -1.014 -11.141 -14.875 1 96.06 52 GLN B O 1
ATOM 1554 N N . VAL B 1 53 ? -3.025 -10.172 -14.719 1 97.69 53 VAL B N 1
ATOM 1555 C CA . VAL B 1 53 ? -2.613 -9.258 -13.664 1 97.69 53 VAL B CA 1
ATOM 1556 C C . VAL B 1 53 ? -2.834 -9.906 -12.305 1 97.69 53 VAL B C 1
ATOM 1558 O O . VAL B 1 53 ? -3.885 -10.5 -12.055 1 97.69 53 VAL B O 1
ATOM 1561 N N . GLU B 1 54 ? -1.763 -10 -11.422 1 97.94 54 GLU B N 1
ATOM 1562 C CA . GLU B 1 54 ? -1.887 -10.266 -9.992 1 97.94 54 GLU B CA 1
ATOM 1563 C C . GLU B 1 54 ? -2.369 -9.023 -9.242 1 97.94 54 GLU B C 1
ATOM 1565 O O . GLU B 1 54 ? -1.763 -7.953 -9.344 1 97.94 54 GLU B O 1
ATOM 1570 N N . GLU B 1 55 ? -3.488 -9.133 -8.617 1 98.25 55 GLU B N 1
ATOM 1571 C CA . GLU B 1 55 ? -4.039 -8.07 -7.781 1 98.25 55 GLU B CA 1
ATOM 1572 C C . GLU B 1 55 ? -3.996 -8.453 -6.305 1 98.25 55 GLU B C 1
ATOM 1574 O O . GLU B 1 55 ? -4.582 -9.461 -5.902 1 98.25 55 GLU B O 1
ATOM 1579 N N . VAL B 1 56 ? -3.285 -7.672 -5.52 1 98.88 56 VAL B N 1
ATOM 1580 C CA . VAL B 1 56 ? -3.076 -7.852 -4.09 1 98.88 56 VAL B CA 1
ATOM 1581 C C . VAL B 1 56 ? -3.717 -6.699 -3.322 1 98.88 56 VAL B C 1
ATOM 1583 O O . VAL B 1 56 ? -3.459 -5.531 -3.617 1 98.88 56 VAL B O 1
ATOM 1586 N N . ILE B 1 57 ? -4.637 -6.984 -2.33 1 98.81 57 ILE B N 1
ATOM 1587 C CA . ILE B 1 57 ? -5.375 -5.992 -1.559 1 98.81 57 ILE B CA 1
ATOM 1588 C C . ILE B 1 57 ? -4.977 -6.078 -0.088 1 98.81 57 ILE B C 1
ATOM 1590 O O . ILE B 1 57 ? -4.977 -7.164 0.5 1 98.81 57 ILE B O 1
ATOM 1594 N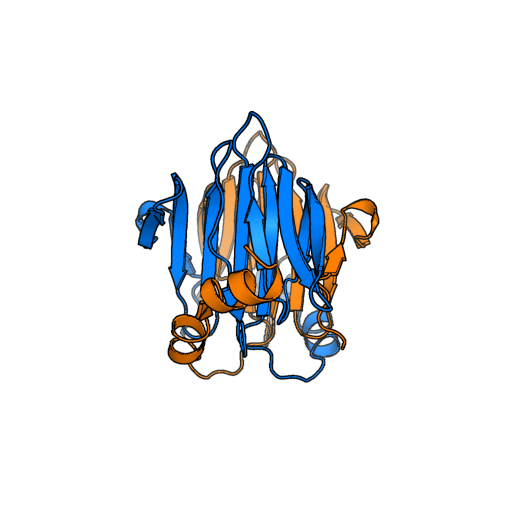 N . VAL B 1 58 ? -4.551 -5.004 0.505 1 98.81 58 VAL B N 1
ATOM 1595 C CA . VAL B 1 58 ? -4.262 -4.898 1.931 1 98.81 58 VAL B CA 1
ATOM 1596 C C . VAL B 1 58 ? -5.223 -3.908 2.582 1 98.81 58 VAL B C 1
ATOM 1598 O O . VAL B 1 58 ? -5.219 -2.719 2.256 1 98.81 58 VAL B O 1
ATOM 1601 N N . VAL B 1 59 ? -6.117 -4.422 3.551 1 98.31 59 VAL B N 1
ATOM 1602 C CA . VAL B 1 59 ? -7.059 -3.551 4.246 1 98.31 59 VAL B CA 1
ATOM 1603 C C . VAL B 1 59 ? -6.328 -2.758 5.328 1 98.31 59 VAL B C 1
ATOM 1605 O O . VAL B 1 59 ? -5.629 -3.336 6.164 1 98.31 59 VAL B O 1
ATOM 1608 N N . THR B 1 60 ? -6.469 -1.396 5.234 1 97.75 60 THR B N 1
ATOM 1609 C CA . THR B 1 60 ? -5.691 -0.532 6.117 1 97.75 60 THR B CA 1
ATOM 1610 C C . THR B 1 60 ? -6.59 0.106 7.176 1 97.75 60 THR B C 1
ATOM 1612 O O . THR B 1 60 ? -6.098 0.632 8.172 1 97.75 60 THR B O 1
ATOM 1615 N N . SER B 1 61 ? -7.863 0.163 7.066 1 96.56 61 SER B N 1
ATOM 1616 C CA . SER B 1 61 ? -8.859 0.61 8.039 1 96.56 61 SER B CA 1
ATOM 1617 C C . SER B 1 61 ? -10.203 -0.07 7.805 1 96.56 61 SER B C 1
ATOM 1619 O O . SER B 1 61 ? -10.633 -0.227 6.66 1 96.56 61 SER B O 1
ATOM 1621 N N . GLY B 1 62 ? -10.797 -0.52 8.883 1 96.88 62 GLY B N 1
ATOM 1622 C CA . GLY B 1 62 ? -12.086 -1.187 8.789 1 96.88 62 GLY B CA 1
ATOM 1623 C C . GLY B 1 62 ? -11.984 -2.598 8.242 1 96.88 62 GLY B C 1
ATOM 1624 O O . GLY B 1 62 ? -11.016 -3.311 8.516 1 96.88 62 GLY B O 1
ATOM 1625 N N . LYS B 1 63 ? -13.109 -3.066 7.734 1 97.06 63 LYS B N 1
ATOM 1626 C CA . LYS B 1 63 ? -13.219 -4.387 7.125 1 97.06 63 LYS B CA 1
ATOM 1627 C C . LYS B 1 63 ? -14.047 -4.34 5.848 1 97.06 63 LYS B C 1
ATOM 1629 O O . LYS B 1 63 ? -14.898 -3.461 5.684 1 97.06 63 LYS B O 1
ATOM 1634 N N . ILE B 1 64 ? -13.578 -5.238 4.941 1 98 64 ILE B N 1
ATOM 1635 C CA . ILE B 1 64 ? -14.32 -5.348 3.689 1 98 64 ILE B CA 1
ATOM 1636 C C . ILE B 1 64 ? -14.711 -6.805 3.447 1 98 64 ILE B C 1
ATOM 1638 O O . ILE B 1 64 ? -14.133 -7.715 4.039 1 98 64 ILE B O 1
ATOM 1642 N N . SER B 1 65 ? -15.781 -6.926 2.709 1 98.06 65 SER B N 1
ATOM 1643 C CA . SER B 1 65 ? -16.172 -8.25 2.244 1 98.06 65 SER B CA 1
ATOM 1644 C C . SER B 1 65 ? -15.734 -8.484 0.804 1 98.06 65 SER B C 1
ATOM 1646 O O . SER B 1 65 ? -15.852 -7.594 -0.041 1 98.06 65 SER B O 1
ATOM 1648 N N . ILE B 1 66 ? -15.195 -9.672 0.504 1 98.25 66 ILE B N 1
ATOM 1649 C CA . ILE B 1 66 ? -14.906 -10.141 -0.85 1 98.25 66 ILE B CA 1
ATOM 1650 C C . ILE B 1 66 ? -15.914 -11.219 -1.248 1 98.25 66 ILE B C 1
ATOM 1652 O O . ILE B 1 66 ? -16.156 -12.156 -0.488 1 98.25 66 ILE B O 1
ATOM 1656 N N . GLU B 1 67 ? -16.438 -11.008 -2.25 1 97.06 67 GLU B N 1
ATOM 1657 C CA . GLU B 1 67 ? -17.312 -12.008 -2.854 1 97.06 67 GLU B CA 1
ATOM 1658 C C . GLU B 1 67 ? -16.703 -12.578 -4.129 1 97.06 67 GLU B C 1
ATOM 1660 O O . GLU B 1 67 ? -16.141 -11.836 -4.941 1 97.06 67 GLU B O 1
ATOM 1665 N N . THR B 1 68 ? -16.734 -13.844 -4.242 1 96.62 68 THR B N 1
ATOM 1666 C CA . THR B 1 68 ? -16.188 -14.555 -5.398 1 96.62 68 THR B CA 1
ATOM 1667 C C . THR B 1 68 ? -17.203 -15.57 -5.93 1 96.62 68 THR B C 1
ATOM 1669 O O . THR B 1 68 ? -18.109 -15.984 -5.207 1 96.62 68 THR B O 1
ATOM 1672 N N . ILE B 1 69 ? -17.047 -15.812 -7.281 1 93.44 69 ILE B N 1
ATOM 1673 C CA . ILE B 1 69 ? -17.781 -16.906 -7.891 1 93.44 69 ILE B CA 1
ATOM 1674 C C . ILE B 1 69 ? -16.875 -18.109 -8.078 1 93.44 69 ILE B C 1
ATOM 1676 O O . ILE B 1 69 ? -15.945 -18.078 -8.898 1 93.44 69 ILE B O 1
ATOM 1680 N N . GLU B 1 70 ? -17.094 -18.969 -7.324 1 86.25 70 GLU B N 1
ATOM 1681 C CA . GLU B 1 70 ? -16.375 -20.234 -7.398 1 86.25 70 GLU B CA 1
ATOM 1682 C C . GLU B 1 70 ? -17.312 -21.406 -7.629 1 86.25 70 GLU B C 1
ATOM 1684 O O . GLU B 1 70 ? -18.266 -21.609 -6.859 1 86.25 70 GLU B O 1
ATOM 1689 N N . ASN B 1 71 ? -16.859 -22.188 -8.664 1 84.88 71 ASN B N 1
ATOM 1690 C CA . ASN B 1 71 ? -17.719 -23.297 -9.016 1 84.88 71 ASN B CA 1
ATOM 1691 C C . ASN B 1 71 ? -19.188 -22.875 -9.094 1 84.88 71 ASN B C 1
ATOM 1693 O O . ASN B 1 71 ? -20.047 -23.516 -8.5 1 84.88 71 ASN B O 1
ATOM 1697 N N . ALA B 1 72 ? -19.453 -21.844 -9.641 1 87.19 72 ALA B N 1
ATOM 1698 C CA . ALA B 1 72 ? -20.781 -21.312 -9.906 1 87.19 72 ALA B CA 1
ATOM 1699 C C . ALA B 1 72 ? -21.484 -20.953 -8.609 1 87.19 72 ALA B C 1
ATOM 1701 O O . ALA B 1 72 ? -22.719 -20.922 -8.547 1 87.19 72 ALA B O 1
ATOM 1702 N N . THR B 1 73 ? -20.797 -20.75 -7.656 1 91.94 73 THR B N 1
ATOM 1703 C CA . THR B 1 73 ? -21.359 -20.359 -6.371 1 91.94 73 THR B CA 1
ATOM 1704 C C . THR B 1 73 ? -20.688 -19.094 -5.844 1 91.94 73 THR B C 1
ATOM 1706 O O . THR B 1 73 ? -19.484 -18.906 -6.012 1 91.94 73 THR B O 1
ATOM 1709 N N . LEU B 1 74 ? -21.609 -18.438 -5.129 1 94.06 74 LEU B N 1
ATOM 1710 C CA . LEU B 1 74 ? -21.125 -17.203 -4.504 1 94.06 74 LEU B CA 1
ATOM 1711 C C . LEU B 1 74 ? -20.453 -17.516 -3.168 1 94.06 74 LEU B C 1
ATOM 1713 O O . LEU B 1 74 ? -21.031 -18.203 -2.318 1 94.0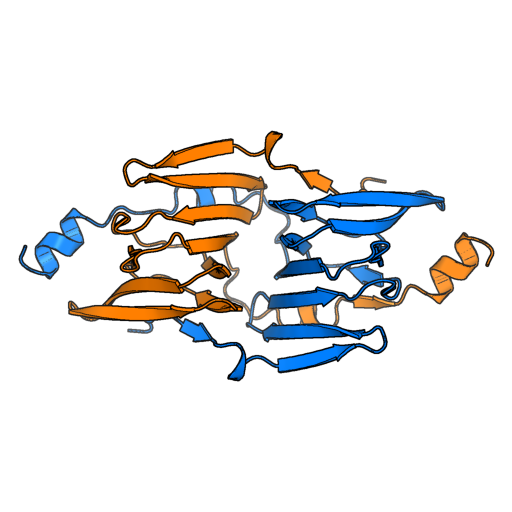6 74 LEU B O 1
ATOM 1717 N N . GLU B 1 75 ? -19.281 -17.156 -3.059 1 95 75 GLU B N 1
ATOM 1718 C CA . GLU B 1 75 ? -18.547 -17.266 -1.797 1 95 75 GLU B CA 1
ATOM 1719 C C . GLU B 1 75 ? -18.188 -15.891 -1.249 1 95 75 GLU B C 1
ATOM 1721 O O . GLU B 1 75 ? -17.938 -14.961 -2.016 1 95 75 GLU B O 1
ATOM 1726 N N . ARG B 1 76 ? -18.203 -15.836 0.08 1 95.5 76 ARG B N 1
ATOM 1727 C CA . ARG B 1 76 ? -17.906 -14.57 0.746 1 95.5 76 ARG B CA 1
ATOM 1728 C C . ARG B 1 76 ? -16.859 -14.758 1.844 1 95.5 76 ARG B C 1
ATOM 1730 O O . ARG B 1 76 ? -16.859 -15.781 2.531 1 95.5 76 ARG B O 1
ATOM 1737 N N . ALA B 1 77 ? -16.172 -13.797 1.997 1 96.75 77 ALA B N 1
ATOM 1738 C CA . ALA B 1 77 ? -15.211 -13.766 3.094 1 96.75 77 ALA B CA 1
ATOM 1739 C C . ALA B 1 77 ? -14.945 -12.328 3.545 1 96.75 77 ALA B C 1
ATOM 1741 O O . ALA B 1 77 ? -15.086 -11.391 2.758 1 96.75 77 ALA B O 1
ATOM 1742 N N . GLU B 1 78 ? -14.688 -12.273 4.855 1 97.19 78 GLU B N 1
ATOM 1743 C CA . GLU B 1 78 ? -14.352 -10.969 5.402 1 97.19 78 GLU B CA 1
ATOM 1744 C C . GLU B 1 78 ? -12.836 -10.773 5.469 1 97.19 78 GLU B C 1
ATOM 1746 O O . GLU B 1 78 ? -12.102 -11.688 5.852 1 97.19 78 GLU B O 1
ATOM 1751 N N . VAL B 1 79 ? -12.414 -9.648 5.059 1 97.69 79 VAL B N 1
ATOM 1752 C CA . VAL B 1 79 ? -11.008 -9.258 5.105 1 97.69 79 VAL B CA 1
ATOM 1753 C C . VAL B 1 79 ? -10.836 -8.055 6.031 1 97.69 79 VAL B C 1
ATOM 1755 O O . VAL B 1 79 ? -11.414 -6.988 5.789 1 97.69 79 VAL B O 1
ATOM 1758 N N . LYS B 1 80 ? -10.133 -8.227 7.105 1 97.19 80 LYS B N 1
ATOM 1759 C CA . LYS B 1 80 ? -10.016 -7.215 8.148 1 97.19 80 LYS B CA 1
ATOM 1760 C C . LYS B 1 80 ? -8.711 -6.434 8.016 1 97.19 80 LYS B C 1
ATOM 1762 O O . LYS B 1 80 ? -7.832 -6.812 7.234 1 97.19 80 LYS B O 1
ATOM 1767 N N . GLN B 1 81 ? -8.664 -5.328 8.812 1 96.44 81 GLN B N 1
ATOM 1768 C CA . GLN B 1 81 ? -7.453 -4.52 8.82 1 96.44 81 GLN B CA 1
ATOM 1769 C C . GLN B 1 81 ? -6.219 -5.379 9.062 1 96.44 81 GLN B C 1
ATOM 1771 O O . GLN B 1 81 ? -6.195 -6.188 10 1 96.44 81 GLN B O 1
ATOM 1776 N N . GLY B 1 82 ? -5.285 -5.25 8.188 1 95.75 82 GLY B N 1
ATOM 1777 C CA . GLY B 1 82 ? -4.039 -5.977 8.352 1 95.75 82 GLY B CA 1
ATOM 1778 C C . GLY B 1 82 ? -3.986 -7.262 7.547 1 95.75 82 GLY B C 1
ATOM 1779 O O . GLY B 1 82 ? -2.914 -7.84 7.355 1 95.75 82 GLY B O 1
ATOM 1780 N N . ASP B 1 83 ? -5.117 -7.75 7.051 1 97.69 83 ASP B N 1
ATOM 1781 C CA . ASP B 1 83 ? -5.16 -8.938 6.199 1 97.69 83 ASP B CA 1
ATOM 1782 C C . ASP B 1 83 ? -4.668 -8.617 4.789 1 97.69 83 ASP B C 1
ATOM 1784 O O . ASP B 1 83 ? -4.766 -7.473 4.336 1 97.69 83 ASP B O 1
ATOM 1788 N N . VAL B 1 84 ? -4.07 -9.609 4.102 1 98.56 84 VAL B N 1
ATOM 1789 C CA . VAL B 1 84 ? -3.654 -9.539 2.703 1 98.56 84 VAL B CA 1
ATOM 1790 C C . VAL B 1 84 ? -4.504 -10.492 1.864 1 98.56 84 VAL B C 1
ATOM 1792 O O . VAL B 1 84 ? -4.582 -11.688 2.154 1 98.56 84 VAL B O 1
ATOM 1795 N N . LEU B 1 85 ? -5.102 -9.953 0.884 1 98.44 85 LEU B N 1
ATOM 1796 C CA . LEU B 1 85 ? -5.961 -10.695 -0.03 1 98.44 85 LEU B CA 1
ATOM 1797 C C . LEU B 1 85 ? -5.363 -10.727 -1.433 1 98.44 85 LEU B C 1
ATOM 1799 O O . LEU B 1 85 ? -5.043 -9.68 -2 1 98.44 85 LEU B O 1
ATOM 1803 N N . ARG B 1 86 ? -5.129 -11.898 -1.918 1 98.56 86 ARG B N 1
ATOM 1804 C CA . ARG B 1 86 ? -4.875 -12.133 -3.336 1 98.56 86 ARG B CA 1
ATOM 1805 C C . ARG B 1 86 ? -6.129 -12.641 -4.039 1 98.56 86 ARG B C 1
ATOM 1807 O O . ARG B 1 86 ? -6.68 -13.68 -3.664 1 98.56 86 ARG B O 1
ATOM 1814 N N . VAL B 1 87 ? -6.508 -11.898 -5.145 1 96.88 87 VAL B N 1
ATOM 1815 C CA . VAL B 1 87 ? -7.746 -12.289 -5.805 1 96.88 87 VAL B CA 1
ATOM 1816 C C . VAL B 1 87 ? -7.449 -13.305 -6.902 1 96.88 87 VAL B C 1
ATOM 1818 O O . VAL B 1 87 ? -8.352 -14.016 -7.363 1 96.88 87 VAL B O 1
ATOM 1821 N N . LYS B 1 88 ? -6.121 -13.281 -7.258 1 95 88 LYS B N 1
ATOM 1822 C CA . LYS B 1 88 ? -5.719 -14.18 -8.344 1 95 88 LYS B CA 1
ATOM 1823 C C . LYS B 1 88 ? -6.621 -14.008 -9.562 1 95 88 LYS B C 1
ATOM 1825 O O . LYS B 1 88 ? -6.887 -12.883 -9.984 1 95 88 LYS B O 1
ATOM 1830 N N . ASN B 1 89 ? -6.969 -15.125 -10.227 1 94.25 89 ASN B N 1
ATOM 1831 C CA . ASN B 1 89 ? -7.781 -15 -11.438 1 94.25 89 ASN B CA 1
ATOM 1832 C C . ASN B 1 89 ? -9.266 -15.195 -11.133 1 94.25 89 ASN B C 1
ATOM 1834 O O . ASN B 1 89 ? -10.055 -15.492 -12.039 1 94.25 89 ASN B O 1
ATOM 1838 N N . SER B 1 90 ? -9.711 -14.977 -9.922 1 94.88 90 SER B N 1
ATOM 1839 C CA . SER B 1 90 ? -11.094 -15.195 -9.531 1 94.88 90 SER B CA 1
ATOM 1840 C C . SER B 1 90 ? -12.008 -14.109 -10.094 1 94.88 90 SER B C 1
ATOM 1842 O O . SER B 1 90 ? -11.57 -12.977 -10.305 1 94.88 90 SER B O 1
ATOM 1844 N N . ILE B 1 91 ? -13.133 -14.539 -10.383 1 95.56 91 ILE B N 1
ATOM 1845 C CA . ILE B 1 91 ? -14.195 -13.547 -10.523 1 95.56 91 ILE B CA 1
ATOM 1846 C C . ILE B 1 91 ? -14.57 -13 -9.148 1 95.56 91 ILE B C 1
ATOM 1848 O O . ILE B 1 91 ? -15.047 -13.742 -8.281 1 95.56 91 ILE B O 1
ATOM 1852 N N . HIS B 1 92 ? -14.383 -11.711 -9 1 97.06 92 HIS B N 1
ATOM 1853 C CA . HIS B 1 92 ? -14.508 -11.18 -7.648 1 97.06 92 HIS B CA 1
ATOM 1854 C C . HIS B 1 92 ? -15.07 -9.758 -7.668 1 97.06 92 HIS B C 1
ATOM 1856 O O . HIS B 1 92 ? -15.07 -9.102 -8.711 1 97.06 92 HIS B O 1
ATOM 1862 N N . ARG B 1 93 ? -15.711 -9.352 -6.551 1 96.69 93 ARG B N 1
ATOM 1863 C CA . ARG B 1 93 ? -16.031 -7.953 -6.258 1 96.69 93 ARG B CA 1
ATOM 1864 C C . ARG B 1 93 ? -15.883 -7.66 -4.77 1 96.69 93 ARG B C 1
ATOM 1866 O O . ARG B 1 93 ? -15.977 -8.57 -3.939 1 96.69 93 ARG B O 1
ATOM 1873 N N . LEU B 1 94 ? -15.625 -6.461 -4.418 1 98.25 94 LEU B N 1
ATOM 1874 C CA . LEU B 1 94 ? -15.562 -5.984 -3.039 1 98.25 94 LEU B CA 1
ATOM 1875 C C . LEU B 1 94 ? -16.875 -5.328 -2.631 1 98.25 94 LEU B C 1
ATOM 1877 O O . LEU B 1 94 ? -17.484 -4.605 -3.42 1 98.25 94 LE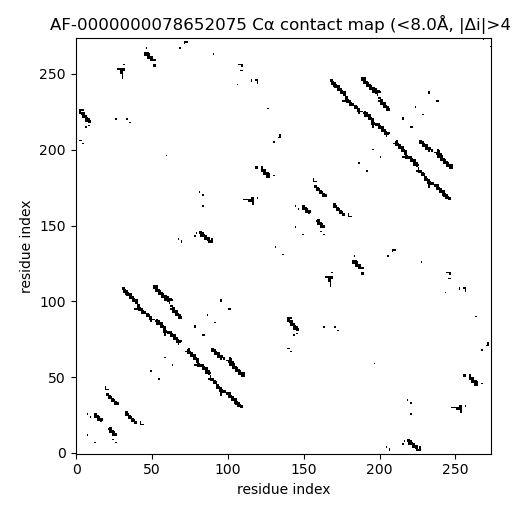U B O 1
ATOM 1881 N N . VAL B 1 95 ? -17.344 -5.637 -1.395 1 97.69 95 VAL B N 1
ATOM 1882 C CA . VAL B 1 95 ? -18.562 -5.062 -0.805 1 97.69 95 VAL B CA 1
ATOM 1883 C C . VAL B 1 95 ? -18.25 -4.547 0.6 1 97.69 95 VAL B C 1
ATOM 1885 O O . VAL B 1 95 ? -17.562 -5.215 1.374 1 97.69 95 VAL B O 1
ATOM 1888 N N . ASN B 1 96 ? -18.641 -3.254 0.909 1 98.19 96 ASN B N 1
ATOM 1889 C CA . ASN B 1 96 ? -18.641 -2.781 2.289 1 98.19 96 ASN B CA 1
ATOM 1890 C C . ASN B 1 96 ? -20.016 -2.922 2.936 1 98.19 96 ASN B C 1
ATOM 1892 O O . ASN B 1 96 ? -20.875 -2.061 2.76 1 98.19 96 ASN B O 1
ATOM 1896 N N . ARG B 1 97 ? -20.125 -4.059 3.662 1 96.06 97 ARG B N 1
ATOM 1897 C CA . ARG B 1 97 ? -21.406 -4.359 4.293 1 96.06 97 ARG B CA 1
ATOM 1898 C C . ARG B 1 97 ? -21.5 -3.727 5.676 1 96.06 97 ARG B C 1
ATOM 1900 O O . ARG B 1 97 ? -22.406 -4.039 6.449 1 96.06 97 ARG B O 1
ATOM 1907 N N . ASN B 1 98 ? -20.609 -2.93 6.027 1 97.12 98 ASN B N 1
ATOM 1908 C CA . ASN B 1 98 ? -20.516 -2.354 7.367 1 97.12 98 ASN B CA 1
ATOM 1909 C C . ASN B 1 98 ? -21.094 -0.936 7.406 1 97.12 98 ASN B C 1
ATOM 1911 O O . ASN B 1 98 ? -21.516 -0.403 6.379 1 97.12 98 ASN B O 1
ATOM 1915 N N . ARG B 1 99 ? -21.172 -0.376 8.664 1 97.06 99 ARG B N 1
ATOM 1916 C CA . ARG B 1 99 ? -21.766 0.941 8.859 1 97.06 99 ARG B CA 1
ATOM 1917 C C . ARG B 1 99 ? -20.703 2.037 8.82 1 97.06 99 ARG B C 1
ATOM 1919 O O . ARG B 1 99 ? -21.031 3.223 8.891 1 97.06 99 ARG B O 1
ATOM 1926 N N . THR B 1 100 ? -19.516 1.59 8.625 1 98 100 THR B N 1
ATOM 1927 C CA . THR B 1 100 ? -18.422 2.543 8.539 1 98 100 THR B CA 1
ATOM 1928 C C . THR B 1 100 ? -17.609 2.314 7.266 1 98 100 THR B C 1
ATOM 1930 O O . THR B 1 100 ? -17.625 1.219 6.699 1 98 100 THR B O 1
ATOM 1933 N N . SER B 1 101 ? -16.844 3.385 6.836 1 98.31 101 SER B N 1
ATOM 1934 C CA . SER B 1 101 ? -15.992 3.264 5.656 1 98.31 101 SER B CA 1
ATOM 1935 C C . SER B 1 101 ? -14.789 2.367 5.934 1 98.31 101 SER B C 1
ATOM 1937 O O . SER B 1 101 ? -14.398 2.186 7.086 1 98.31 101 SER B O 1
ATOM 1939 N N . ALA B 1 102 ? -14.438 1.712 4.863 1 98.31 102 ALA B N 1
ATOM 1940 C CA . ALA B 1 102 ? -13.211 0.924 4.918 1 98.31 102 ALA B CA 1
ATOM 1941 C C . ALA B 1 102 ? -12.18 1.434 3.912 1 98.31 102 ALA B C 1
ATOM 1943 O O . ALA B 1 102 ? -12.547 1.988 2.871 1 98.31 102 ALA B O 1
ATOM 1944 N N . SER B 1 103 ? -10.898 1.358 4.312 1 98.25 103 SER B N 1
ATOM 1945 C CA . SER B 1 103 ? -9.805 1.751 3.426 1 98.25 103 SER B CA 1
ATOM 1946 C C . SER B 1 103 ? -8.883 0.572 3.127 1 98.25 103 SER B C 1
ATOM 1948 O O . SER B 1 103 ? -8.703 -0.306 3.973 1 98.25 103 SER B O 1
ATOM 1950 N N . PHE B 1 104 ? -8.391 0.525 1.889 1 98.56 104 PHE B N 1
ATOM 1951 C CA . PHE B 1 104 ? -7.469 -0.536 1.504 1 98.56 104 PHE B CA 1
ATOM 1952 C C . PHE B 1 104 ? -6.543 -0.068 0.389 1 98.56 104 PHE B C 1
ATOM 1954 O O . PHE B 1 104 ? -6.84 0.904 -0.307 1 98.56 104 PHE B O 1
ATOM 1961 N N . ILE B 1 105 ? -5.379 -0.702 0.302 1 98.81 105 ILE B N 1
ATOM 1962 C CA . ILE B 1 105 ? -4.398 -0.485 -0.757 1 98.81 105 ILE B CA 1
ATOM 1963 C C . ILE B 1 105 ? -4.43 -1.653 -1.739 1 98.81 105 ILE B C 1
ATOM 1965 O O . ILE B 1 105 ? -4.512 -2.814 -1.33 1 98.81 105 ILE B O 1
ATOM 1969 N N . VAL B 1 106 ? -4.441 -1.335 -3.018 1 98.81 106 VAL B N 1
ATOM 1970 C CA . VAL B 1 106 ? -4.359 -2.348 -4.066 1 98.81 106 VAL B CA 1
ATOM 1971 C C . VAL B 1 106 ? -3.018 -2.234 -4.785 1 98.81 106 VAL B C 1
ATOM 1973 O O . VAL B 1 106 ? -2.6 -1.138 -5.164 1 98.81 106 VAL B O 1
ATOM 1976 N N . PHE B 1 107 ? -2.318 -3.334 -4.957 1 98.88 107 PHE B N 1
ATOM 1977 C CA . PHE B 1 107 ? -1.118 -3.482 -5.77 1 98.88 107 PHE B CA 1
ATOM 1978 C C . PHE B 1 107 ? -1.363 -4.445 -6.93 1 98.88 107 PHE B C 1
ATOM 1980 O O . PHE B 1 107 ? -1.827 -5.566 -6.723 1 98.88 107 PHE B O 1
ATOM 1987 N N . ARG B 1 108 ? -1.054 -3.992 -8.18 1 98.62 108 ARG B N 1
ATOM 1988 C CA . ARG B 1 108 ? -1.244 -4.805 -9.375 1 98.62 108 ARG B CA 1
ATOM 1989 C C . ARG B 1 108 ? 0.042 -4.887 -10.195 1 98.62 108 ARG B C 1
ATOM 1991 O O . ARG B 1 108 ? 0.714 -3.879 -10.406 1 98.62 108 ARG B O 1
ATOM 1998 N N . PHE B 1 109 ? 0.406 -6.008 -10.625 1 98.62 109 PHE B N 1
ATOM 1999 C CA . PHE B 1 109 ? 1.519 -6.234 -11.539 1 98.62 109 PHE B CA 1
ATOM 2000 C C . PHE B 1 109 ? 1.312 -7.52 -12.336 1 98.62 109 PHE B C 1
ATOM 2002 O O . PHE B 1 109 ? 0.365 -8.266 -12.078 1 98.62 109 PHE B O 1
ATOM 2009 N N . VAL B 1 110 ? 2.174 -7.777 -13.383 1 97.94 110 VAL B N 1
ATOM 2010 C CA . VAL B 1 110 ? 2.111 -8.992 -14.195 1 97.94 110 VAL B CA 1
ATOM 2011 C C . VAL B 1 110 ? 3.182 -9.977 -13.727 1 97.94 110 VAL B C 1
ATOM 2013 O O . VAL B 1 110 ? 4.375 -9.766 -13.969 1 97.94 110 VAL B O 1
ATOM 2016 N N . PRO B 1 111 ? 2.686 -11.07 -13.008 1 97.12 111 PRO B N 1
ATOM 2017 C CA . PRO B 1 111 ? 3.658 -12.078 -12.586 1 97.12 111 PRO B CA 1
ATOM 2018 C C . PRO B 1 111 ? 4.316 -12.797 -13.766 1 97.12 111 PRO B C 1
ATOM 2020 O O . PRO B 1 111 ? 3.775 -12.797 -14.875 1 97.12 111 PRO B O 1
ATOM 2023 N N . GLN B 1 112 ? 5.539 -13.352 -13.492 1 94.81 112 GLN B N 1
ATOM 2024 C CA . GLN B 1 112 ? 6.309 -14.031 -14.523 1 94.81 112 GLN B CA 1
ATOM 2025 C C . GLN B 1 112 ? 6.023 -15.531 -14.523 1 94.81 112 GLN B C 1
ATOM 2027 O O . GLN B 1 112 ? 6.383 -16.234 -15.469 1 94.81 112 GLN B O 1
ATOM 2032 N N . GLY B 1 113 ? 5.375 -16.047 -13.547 1 94.19 113 GLY B N 1
ATOM 2033 C CA . GLY B 1 113 ? 5.086 -17.469 -13.477 1 94.19 113 GLY B CA 1
ATOM 2034 C C . GLY B 1 113 ? 6.227 -18.281 -12.891 1 94.19 113 GLY B C 1
ATOM 2035 O O . GLY B 1 113 ? 6.188 -19.516 -12.914 1 94.19 113 GLY B O 1
ATOM 2036 N N . VAL B 1 114 ? 7.297 -17.672 -12.484 1 95.81 114 VAL B N 1
ATOM 2037 C CA . VAL B 1 114 ? 8.422 -18.359 -11.844 1 95.81 114 VAL B CA 1
ATOM 2038 C C . VAL B 1 114 ? 8.703 -17.719 -10.484 1 95.81 114 VAL B C 1
ATOM 2040 O O . VAL B 1 114 ? 8.602 -16.5 -10.328 1 95.81 114 VAL B O 1
ATOM 2043 N N . SER B 1 115 ? 9.023 -18.703 -9.5 1 96.44 115 SER B N 1
ATOM 2044 C CA . SER B 1 115 ? 9.328 -18.219 -8.164 1 96.44 115 SER B CA 1
ATOM 2045 C C . SER B 1 115 ? 10.578 -17.344 -8.172 1 96.44 115 SER B C 1
ATOM 2047 O O . SER B 1 115 ? 11.594 -17.703 -8.766 1 96.44 115 SER B O 1
ATOM 2049 N N . GLN B 1 116 ? 10.375 -16.109 -7.559 1 96.94 116 GLN B N 1
ATOM 2050 C CA . GLN B 1 116 ? 11.5 -15.188 -7.395 1 96.94 116 GLN B CA 1
ATOM 2051 C C . GLN B 1 116 ? 11.836 -14.984 -5.918 1 96.94 116 GLN B C 1
ATOM 2053 O O 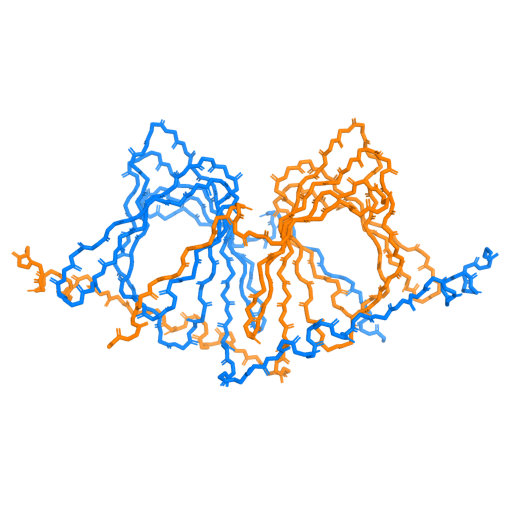. GLN B 1 116 ? 12.492 -14.008 -5.555 1 96.94 116 GLN B O 1
ATOM 2058 N N . ALA B 1 117 ? 11.391 -15.938 -5.109 1 96.75 117 ALA B N 1
ATOM 2059 C CA . ALA B 1 117 ? 11.492 -15.805 -3.656 1 96.75 117 ALA B CA 1
ATOM 2060 C C . ALA B 1 117 ? 12.945 -15.734 -3.211 1 96.75 117 ALA B C 1
ATOM 2062 O O . ALA B 1 117 ? 13.289 -14.969 -2.311 1 96.75 117 ALA B O 1
ATOM 2063 N N . ASP B 1 118 ? 13.812 -16.547 -3.873 1 96.19 118 ASP B N 1
ATOM 2064 C CA . ASP B 1 118 ? 15.227 -16.562 -3.508 1 96.19 118 ASP B CA 1
ATOM 2065 C C . ASP B 1 118 ? 15.891 -15.219 -3.832 1 96.19 118 ASP B C 1
ATOM 2067 O O . ASP B 1 118 ? 16.719 -14.734 -3.066 1 96.19 118 ASP B O 1
ATOM 2071 N N . ILE B 1 119 ? 15.477 -14.719 -4.922 1 97.5 119 ILE B N 1
ATOM 2072 C CA . ILE B 1 119 ? 16.047 -13.43 -5.312 1 97.5 119 ILE B CA 1
ATOM 2073 C C . ILE B 1 119 ? 15.594 -12.344 -4.332 1 97.5 119 ILE B C 1
ATOM 2075 O O . ILE B 1 119 ? 16.406 -11.562 -3.852 1 97.5 119 ILE B O 1
ATOM 2079 N N . ILE B 1 120 ? 14.352 -12.312 -4 1 97 120 ILE B N 1
ATOM 2080 C CA . ILE B 1 120 ? 13.789 -11.297 -3.123 1 97 120 ILE B CA 1
ATOM 2081 C C . ILE B 1 120 ? 14.43 -11.391 -1.741 1 97 120 ILE B C 1
ATOM 2083 O O . ILE B 1 120 ? 14.789 -10.367 -1.144 1 97 120 ILE B O 1
ATOM 2087 N N . LYS B 1 121 ? 14.648 -12.641 -1.264 1 93.69 121 LYS B N 1
ATOM 2088 C CA . LYS B 1 121 ? 15.18 -12.875 0.074 1 93.69 121 LYS B CA 1
ATOM 2089 C C . LYS B 1 121 ? 16.641 -12.445 0.162 1 93.69 121 LYS B C 1
ATOM 2091 O O . LYS B 1 121 ? 17.094 -11.953 1.201 1 93.69 121 LYS B O 1
ATOM 2096 N N . ASN B 1 122 ? 17.328 -12.508 -0.937 1 94.62 122 ASN B N 1
ATOM 2097 C CA . ASN B 1 122 ? 18.781 -12.352 -0.865 1 94.62 122 ASN B CA 1
ATOM 2098 C C . ASN B 1 122 ? 19.234 -11.078 -1.559 1 94.62 122 ASN B C 1
ATOM 2100 O O . ASN B 1 122 ? 20.438 -10.867 -1.749 1 94.62 122 ASN B O 1
ATOM 2104 N N . ASP B 1 123 ? 18.359 -10.297 -1.908 1 92.94 123 ASP B N 1
ATOM 2105 C CA . ASP B 1 123 ? 18.672 -9.141 -2.74 1 92.94 123 ASP B CA 1
ATOM 2106 C C . ASP B 1 123 ? 19.234 -7.992 -1.898 1 92.94 123 ASP B C 1
ATOM 2108 O O . ASP B 1 123 ? 19.922 -7.113 -2.416 1 92.94 123 ASP B O 1
ATOM 2112 N N . LYS B 1 124 ? 18.938 -7.957 -0.647 1 88.88 124 LYS B N 1
ATOM 2113 C CA . LYS B 1 124 ? 19.344 -6.824 0.19 1 88.88 124 LYS B CA 1
ATOM 2114 C C . LYS B 1 124 ? 20.844 -6.809 0.417 1 88.88 124 LYS B C 1
ATOM 2116 O O . LYS B 1 124 ? 21.438 -7.844 0.72 1 88.88 124 LYS B O 1
ATOM 2121 N N . CYS B 1 125 ? 21.406 -5.672 0.294 1 82.88 125 CYS B N 1
ATOM 2122 C CA . CYS B 1 125 ? 22.828 -5.457 0.602 1 82.88 125 CYS B CA 1
ATOM 2123 C C . CYS B 1 125 ? 22.984 -4.426 1.71 1 82.88 125 CYS B C 1
ATOM 2125 O O . CYS B 1 125 ? 22.469 -3.311 1.609 1 82.88 125 CYS B O 1
ATOM 2127 N N . ASP B 1 126 ? 23.625 -4.852 2.682 1 86.44 126 ASP B N 1
ATOM 2128 C CA . ASP B 1 126 ? 23.984 -3.939 3.764 1 86.44 126 ASP B CA 1
ATOM 2129 C C . ASP B 1 126 ? 25.016 -2.914 3.293 1 86.44 126 ASP B C 1
ATOM 2131 O O . ASP B 1 126 ? 26.031 -3.275 2.699 1 86.44 126 ASP B O 1
ATOM 2135 N N . CYS B 1 127 ? 24.609 -1.631 3.662 1 91.94 127 CYS B N 1
ATOM 2136 C CA . CYS B 1 127 ? 25.484 -0.573 3.15 1 91.94 127 CYS B CA 1
ATOM 2137 C C . CYS B 1 127 ? 26.031 0.278 4.289 1 91.94 127 CYS B C 1
ATOM 2139 O O . CYS B 1 127 ? 26.516 1.386 4.059 1 91.94 127 CYS B O 1
ATOM 2141 N N . GLU B 1 128 ? 25.969 -0.289 5.43 1 93.44 128 GLU B N 1
ATOM 2142 C CA . GLU B 1 128 ? 26.391 0.521 6.574 1 93.44 128 GLU B CA 1
ATOM 2143 C C . GLU B 1 128 ? 27.828 0.975 6.43 1 93.44 128 GLU B C 1
ATOM 2145 O O . GLU B 1 128 ? 28.141 2.16 6.59 1 93.44 128 GLU B O 1
ATOM 2150 N N . GLU B 1 129 ? 28.688 0.137 6.207 1 90.19 129 GLU B N 1
ATOM 2151 C CA . GLU B 1 129 ? 30.094 0.477 6.109 1 90.19 129 GLU B CA 1
ATOM 2152 C C . GLU B 1 129 ? 30.359 1.404 4.926 1 90.19 129 GLU B C 1
ATOM 2154 O O . GLU B 1 129 ? 31.156 2.342 5.031 1 90.19 129 GLU B O 1
ATOM 2159 N N . PHE B 1 130 ? 29.719 1.036 3.969 1 91.19 130 PHE B N 1
ATOM 2160 C CA . PHE B 1 130 ? 29.891 1.872 2.787 1 91.19 130 PHE B CA 1
ATOM 2161 C C . PHE B 1 130 ? 29.438 3.299 3.061 1 91.19 130 PHE B C 1
ATOM 2163 O O . PHE B 1 130 ? 30.125 4.258 2.715 1 91.19 130 PHE B O 1
ATOM 2170 N N . VAL B 1 131 ? 28.406 3.443 3.621 1 93.31 131 VAL B N 1
ATOM 2171 C CA . VAL B 1 131 ? 27.859 4.766 3.916 1 93.31 131 VAL B CA 1
ATOM 2172 C C . VAL B 1 131 ? 28.781 5.492 4.902 1 93.31 131 VAL B C 1
ATOM 2174 O O . VAL B 1 131 ? 29 6.695 4.777 1 93.31 131 VAL B O 1
ATOM 2177 N N . LYS B 1 132 ? 29.172 4.816 5.82 1 92.06 132 LYS B N 1
ATOM 2178 C CA . LYS B 1 132 ? 30.109 5.43 6.758 1 92.06 132 LYS B CA 1
ATOM 2179 C C . LYS B 1 132 ? 31.312 6.016 6.027 1 92.06 132 LYS B C 1
ATOM 2181 O O . LYS B 1 132 ? 31.781 7.105 6.359 1 92.06 132 LYS B O 1
ATOM 2186 N N . LYS B 1 133 ? 31.828 5.297 5.125 1 91.69 133 LYS B N 1
ATOM 2187 C CA . LYS B 1 133 ? 33 5.75 4.367 1 91.69 133 LYS B CA 1
ATOM 2188 C C . LYS B 1 133 ? 32.656 6.98 3.525 1 91.69 133 LYS B C 1
ATOM 2190 O O . LYS B 1 133 ? 33.469 7.891 3.389 1 91.69 133 LYS B O 1
ATOM 2195 N N . ILE B 1 134 ? 31.547 6.906 3.082 1 89.94 134 ILE B N 1
ATOM 2196 C CA . ILE B 1 134 ? 31.141 7.988 2.188 1 89.94 134 ILE B CA 1
ATOM 2197 C C . ILE B 1 134 ? 30.844 9.25 3 1 89.94 134 ILE B C 1
ATOM 2199 O O . ILE B 1 134 ? 31.219 10.352 2.6 1 89.94 134 ILE B O 1
ATOM 2203 N N . LEU B 1 135 ? 30.266 9.141 4 1 87.56 135 LEU B N 1
ATOM 2204 C CA . LEU B 1 135 ? 29.828 10.305 4.762 1 87.56 135 LEU B CA 1
ATOM 2205 C C . LEU B 1 135 ? 30.875 10.695 5.801 1 87.56 135 LEU B C 1
ATOM 2207 O O . LEU B 1 135 ? 30.844 11.805 6.336 1 87.56 135 LEU B O 1
ATOM 2211 N N . GLY B 1 136 ? 31.812 10.102 5.656 1 80.62 136 GLY B N 1
ATOM 2212 C CA . GLY B 1 136 ? 32.938 10.43 6.508 1 80.62 136 GLY B CA 1
ATOM 2213 C C . GLY B 1 136 ? 32.688 10.203 7.98 1 80.62 136 GLY B C 1
ATOM 2214 O O . GLY B 1 136 ? 33.281 10.852 8.836 1 80.62 136 GLY B O 1
ATOM 2215 N N . ASP B 1 137 ? 31.625 9.43 8.414 1 62.19 137 ASP B N 1
ATOM 2216 C CA . ASP B 1 137 ? 31.453 9.172 9.836 1 62.19 137 ASP B CA 1
ATOM 2217 C C . ASP B 1 137 ? 32.219 7.941 10.273 1 62.19 137 ASP B C 1
ATOM 2219 O O . ASP B 1 137 ? 32.469 7.039 9.469 1 62.19 137 ASP B O 1
#